Protein 5C12 (pdb70)

Structure (mmCIF, N/CA/C/O backbone):
data_5C12
#
_entry.id   5C12
#
_cell.length_a   132.645
_cell.length_b   57.519
_cell.length_c   46.598
_cell.angle_alpha   90.000
_cell.angle_beta   98.760
_cell.angle_gamma   90.000
#
_symmetry.space_group_name_H-M   'C 1 2 1'
#
loop_
_entity.id
_entity.type
_entity.pdbx_description
1 polymer 'Gene 2 protein'
2 non-polymer 'MAGNESIUM ION'
3 water water
#
loop_
_atom_site.group_PDB
_atom_site.id
_atom_site.type_symbol
_atom_site.label_atom_id
_atom_site.label_alt_id
_atom_site.label_comp_id
_atom_site.label_asym_id
_atom_site.label_entity_id
_atom_site.label_seq_id
_atom_site.pdbx_PDB_ins_code
_atom_site.Cartn_x
_atom_site.Cartn_y
_atom_site.Cartn_z
_atom_site.occupancy
_atom_site.B_iso_or_equiv
_atom_site.auth_seq_id
_atom_site.auth_comp_id
_atom_site.auth_asym_id
_atom_site.auth_atom_id
_atom_site.pdbx_PDB_model_num
ATOM 1 N N . MET A 1 21 ? 36.604 54.543 35.877 1.00 36.26 213 MET A N 1
ATOM 2 C CA . MET A 1 21 ? 36.219 54.164 34.521 1.00 34.01 213 MET A CA 1
ATOM 3 C C . MET A 1 21 ? 36.898 52.878 34.056 1.00 24.59 213 MET A C 1
ATOM 4 O O . MET A 1 21 ? 36.547 52.352 33.007 1.00 25.51 213 MET A O 1
ATOM 17 N N . ALA A 1 22 ? 37.868 52.375 34.816 1.00 25.35 214 ALA A N 1
ATOM 18 C CA . ALA A 1 22 ? 38.517 51.115 34.447 1.00 20.57 214 ALA A CA 1
ATOM 19 C C . ALA A 1 22 ? 37.514 49.968 34.483 1.00 23.30 214 ALA A C 1
ATOM 20 O O . ALA A 1 22 ? 36.637 49.924 35.338 1.00 25.02 214 ALA A O 1
ATOM 27 N N . ILE A 1 23 ? 37.647 49.020 33.558 1.00 17.17 215 ILE A N 1
ATOM 28 C CA . ILE A 1 23 ? 36.661 47.947 33.464 1.00 17.80 215 ILE A CA 1
ATOM 29 C C . ILE A 1 23 ? 37.081 46.632 34.136 1.00 16.81 215 ILE A C 1
ATOM 30 O O . ILE A 1 23 ? 36.252 45.754 34.340 1.00 19.01 215 ILE A O 1
ATOM 46 N N . ILE A 1 24 ? 38.356 46.504 34.497 1.00 17.27 216 ILE A N 1
ATOM 47 C CA . ILE A 1 24 ? 38.873 45.277 35.113 1.00 16.00 216 ILE A CA 1
ATOM 48 C C . ILE A 1 24 ? 39.635 45.608 36.389 1.00 14.79 216 ILE A C 1
ATOM 49 O O . ILE A 1 24 ? 40.504 46.470 36.387 1.00 19.35 216 ILE A O 1
ATOM 65 N N . LYS A 1 25 ? 39.235 44.960 37.484 1.00 16.90 217 LYS A N 1
ATOM 66 C CA . LYS A 1 25 ? 39.881 45.093 38.778 1.00 17.91 217 LYS A CA 1
ATOM 67 C C . LYS A 1 25 ? 41.064 44.151 38.927 1.00 14.90 217 LYS A C 1
ATOM 68 O O . LYS A 1 25 ? 40.993 42.985 38.567 1.00 16.12 217 LYS A O 1
ATOM 87 N N . ARG A 1 26 ? 42.137 44.666 39.518 1.00 17.67 218 ARG A N 1
ATOM 88 C CA . ARG A 1 26 ? 43.312 43.866 39.754 1.00 16.68 218 ARG A CA 1
ATOM 89 C C . ARG A 1 26 ? 42.983 42.643 40.604 1.00 18.21 218 ARG A C 1
ATOM 90 O O . ARG A 1 26 ? 43.511 41.568 40.374 1.00 17.63 218 ARG A O 1
ATOM 111 N N . GLU A 1 27 ? 42.136 42.806 41.612 1.00 16.82 219 GLU A N 1
ATOM 112 C CA . GLU A 1 27 ? 41.764 41.663 42.430 1.00 18.28 219 GLU A CA 1
ATOM 113 C C . GLU A 1 27 ? 41.182 40.511 41.618 1.00 15.77 219 GLU A C 1
ATOM 114 O O . GLU A 1 27 ? 41.390 39.351 41.968 1.00 16.85 219 GLU A O 1
ATOM 126 N N . TRP A 1 28 ? 40.417 40.811 40.561 1.00 15.66 220 TRP A N 1
ATOM 127 C CA . TRP A 1 28 ? 39.862 39.756 39.733 1.00 14.40 220 TRP A CA 1
ATOM 128 C C . TRP A 1 28 ? 40.991 38.989 39.044 1.00 12.98 220 TRP A C 1
ATOM 129 O O . TRP A 1 28 ? 40.945 37.771 38.888 1.00 14.00 220 TRP A O 1
ATOM 150 N N . LEU A 1 29 ? 42.004 39.723 38.600 1.00 13.63 221 LEU A N 1
ATOM 151 C CA . LEU A 1 29 ? 43.145 39.107 37.905 1.00 13.48 221 LEU A CA 1
ATOM 152 C C . LEU A 1 29 ? 43.946 38.206 38.847 1.00 15.16 221 LEU A C 1
ATOM 153 O O . LEU A 1 29 ? 44.373 37.113 38.471 1.00 15.16 221 LEU A O 1
ATOM 169 N N . GLU A 1 30 ? 44.138 38.661 40.074 1.00 15.94 222 GLU A N 1
ATOM 170 C CA . GLU A 1 30 ? 44.818 37.841 41.060 1.00 16.77 222 GLU A CA 1
ATOM 171 C C . GLU A 1 30 ? 44.006 36.566 41.349 1.00 16.90 222 GLU A C 1
ATOM 172 O O . GLU A 1 30 ? 44.565 35.472 41.412 1.00 15.06 222 GLU A O 1
ATOM 184 N N . ALA A 1 31 ? 42.695 36.710 41.527 1.00 14.12 223 ALA A N 1
ATOM 185 C CA . ALA A 1 31 ? 41.818 35.540 41.748 1.00 14.53 223 ALA A CA 1
ATOM 186 C C . ALA A 1 31 ? 41.873 34.571 40.563 1.00 16.15 223 ALA A C 1
ATOM 187 O O . ALA A 1 31 ? 41.906 33.346 40.730 1.00 15.45 223 ALA A O 1
ATOM 194 N N . ALA A 1 32 ? 41.891 35.125 39.356 1.00 14.24 224 ALA A N 1
ATOM 195 C CA . ALA A 1 32 ? 41.889 34.328 38.147 1.00 12.76 224 ALA A CA 1
ATOM 196 C C . ALA A 1 32 ? 43.200 33.618 37.885 1.00 14.66 224 ALA A C 1
ATOM 197 O O . ALA A 1 32 ? 43.252 32.701 37.065 1.00 13.67 224 ALA A O 1
ATOM 204 N N . THR A 1 33 ? 44.262 34.051 38.542 1.00 13.44 225 THR A N 1
ATOM 205 C CA . THR A 1 33 ? 45.553 33.382 38.414 1.00 13.81 225 THR A CA 1
ATOM 206 C C . THR A 1 33 ? 45.433 31.984 39.008 1.00 13.87 225 THR A C 1
ATOM 207 O O . THR A 1 33 ? 45.072 31.833 40.175 1.00 16.03 225 THR A O 1
ATOM 218 N N . ASP A 1 34 ? 45.658 30.978 38.162 1.00 14.95 226 ASP A N 1
ATOM 219 C CA . ASP A 1 34 ? 45.540 29.576 38.557 1.00 15.50 226 ASP A CA 1
ATOM 220 C C . ASP A 1 34 ? 44.155 29.235 39.120 1.00 15.33 226 ASP A C 1
ATOM 221 O O . ASP A 1 34 ? 44.010 28.313 39.929 1.00 17.44 226 ASP A O 1
ATOM 230 N N . ALA A 1 35 ? 43.119 29.942 38.670 1.00 16.01 227 ALA A N 1
ATOM 231 C CA . ALA A 1 35 ? 41.771 29.642 39.13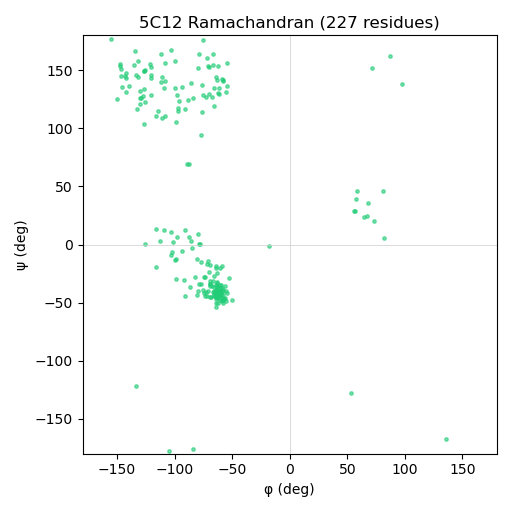2 1.00 14.21 227 ALA A CA 1
ATOM 232 C C . ALA A 1 35 ? 41.377 28.202 38.823 1.00 14.06 227 ALA A C 1
ATOM 233 O O . ALA A 1 35 ? 40.651 27.583 39.593 1.00 16.09 227 ALA A O 1
ATOM 240 N N . HIS A 1 36 ? 41.799 27.690 37.670 1.00 14.53 228 HIS A N 1
ATOM 241 C CA . HIS A 1 36 ? 41.461 26.314 37.320 1.00 16.72 228 HIS A CA 1
ATOM 242 C C . HIS A 1 36 ? 42.064 25.310 38.312 1.00 17.64 228 HIS A C 1
ATOM 243 O O . HIS A 1 36 ? 41.449 24.287 38.613 1.00 19.04 228 HIS A O 1
ATOM 258 N N . LYS A 1 37 ? 43.234 25.631 38.858 1.00 15.10 229 LYS A N 1
ATOM 259 C CA . LYS A 1 37 ? 43.833 24.794 39.885 1.00 17.25 229 LYS A CA 1
ATOM 260 C C . LYS A 1 37 ? 43.125 24.964 41.211 1.00 20.59 229 LYS A C 1
ATOM 261 O O . LYS A 1 37 ? 42.894 23.984 41.920 1.00 22.95 229 LYS A O 1
ATOM 280 N N . LYS A 1 38 ? 42.789 26.205 41.555 1.00 18.15 230 LYS A N 1
ATOM 281 C CA . LYS A 1 38 ? 42.121 26.504 42.821 1.00 18.92 230 LYS A CA 1
ATOM 282 C C . LYS A 1 38 ? 40.748 25.844 42.903 1.00 19.03 230 LYS A C 1
ATOM 283 O O . LYS A 1 38 ? 40.317 25.396 43.968 1.00 21.09 230 LYS A O 1
ATOM 302 N N . LEU A 1 39 ? 40.064 25.786 41.773 1.00 20.07 231 LEU A N 1
ATOM 303 C CA . LEU A 1 39 ? 38.690 25.319 41.736 1.00 22.55 231 LEU A CA 1
ATOM 304 C C . LEU A 1 39 ? 38.552 23.898 41.200 1.00 27.64 231 LEU A C 1
ATOM 305 O O . LEU A 1 39 ? 37.471 23.328 41.245 1.00 28.44 231 LEU A O 1
ATOM 321 N N . GLY A 1 40 ? 39.633 23.336 40.676 1.00 21.18 232 GLY A N 1
ATOM 322 C CA . GLY A 1 40 ? 39.631 21.942 40.281 1.00 23.66 232 GLY A CA 1
ATOM 323 C C . GLY A 1 40 ? 39.000 21.645 38.930 1.00 23.23 232 GLY A C 1
ATOM 324 O O . GLY A 1 40 ? 38.222 20.697 38.802 1.00 29.19 232 GLY A O 1
ATOM 328 N N . TRP A 1 41 ? 39.341 22.425 37.919 1.00 22.57 233 TRP A N 1
ATOM 329 C CA . TRP A 1 41 ? 38.940 22.062 36.560 1.00 23.52 233 TRP A CA 1
ATOM 330 C C . TRP A 1 41 ? 40.085 22.206 35.574 1.00 20.94 233 TRP A C 1
ATOM 331 O O . TRP A 1 41 ? 41.126 22.773 35.892 1.00 22.31 233 TRP A O 1
ATOM 352 N N . LYS A 1 42 ? 39.885 21.640 34.385 1.00 22.13 234 LYS A N 1
ATOM 353 C CA . LYS A 1 42 ? 40.921 21.520 33.361 1.00 21.90 234 LYS A CA 1
ATOM 354 C C . LYS A 1 42 ? 40.462 22.240 32.100 1.00 19.75 234 LYS A C 1
ATOM 355 O O . LYS A 1 42 ? 39.265 22.359 31.857 1.00 20.11 234 LYS A O 1
ATOM 374 N N . ALA A 1 43 ? 41.417 22.711 31.307 1.00 17.26 235 ALA A N 1
ATOM 375 C CA . ALA A 1 43 ? 41.117 23.351 30.029 1.00 16.52 235 ALA A CA 1
ATOM 376 C C . ALA A 1 43 ? 40.418 22.379 29.085 1.00 18.74 235 ALA A C 1
ATOM 377 O O . ALA A 1 43 ? 40.899 21.270 28.851 1.00 20.67 235 ALA A O 1
ATOM 384 N N . LYS A 1 44 ? 39.300 22.830 28.516 1.00 16.52 236 LYS A N 1
ATOM 385 C CA . LYS A 1 44 ? 38.558 22.077 27.503 1.00 16.52 236 LYS A CA 1
ATOM 386 C C . LYS A 1 44 ? 38.035 23.059 26.463 1.00 16.93 236 LYS A C 1
ATOM 387 O O . LYS A 1 44 ? 37.426 24.075 26.809 1.00 18.43 236 LYS A O 1
ATOM 406 N N . GLY A 1 45 ? 38.251 22.737 25.199 1.00 16.78 237 GLY A N 1
ATOM 407 C CA . GLY A 1 45 ? 37.715 23.537 24.115 1.00 15.27 237 GLY A CA 1
ATOM 408 C C . GLY A 1 45 ? 38.764 23.757 23.052 1.00 15.21 237 GLY A C 1
ATOM 409 O O . GLY A 1 45 ? 39.781 23.056 23.003 1.00 14.98 237 GLY A O 1
ATOM 413 N N . ALA A 1 46 ? 38.478 24.683 22.144 1.00 14.80 238 ALA A N 1
ATOM 414 C CA . ALA A 1 46 ? 39.426 25.003 21.097 1.00 14.73 238 ALA A CA 1
ATOM 415 C C . ALA A 1 46 ? 40.620 25.778 21.653 1.00 12.74 238 ALA A C 1
ATOM 416 O O . ALA A 1 46 ? 40.550 26.379 22.751 1.00 12.42 238 ALA A O 1
ATOM 423 N N . VAL A 1 47 ? 41.714 25.770 20.903 1.00 12.16 239 VAL A N 1
ATOM 424 C CA . VAL A 1 47 ? 42.814 26.663 21.182 1.00 12.33 239 VAL A CA 1
ATOM 425 C C . VAL A 1 47 ? 42.655 27.884 20.290 1.00 12.20 239 VAL A C 1
ATOM 426 O O . VAL A 1 47 ? 42.544 27.756 19.071 1.00 12.30 239 VAL A O 1
ATOM 439 N N . VAL A 1 48 ? 42.598 29.056 20.914 1.00 10.32 240 VAL A N 1
ATOM 440 C CA . VAL A 1 48 ? 42.419 30.333 20.253 1.00 10.76 240 VAL A CA 1
ATOM 441 C C . VAL A 1 48 ? 43.595 31.242 20.544 1.00 12.27 240 VAL A C 1
ATOM 442 O O . VAL A 1 48 ? 43.943 31.469 21.702 1.00 13.12 240 VAL A O 1
ATOM 455 N N . SER A 1 49 ? 44.179 31.796 19.495 1.00 9.29 241 SER A N 1
ATOM 456 C CA . SER A 1 49 ? 45.353 32.653 19.591 1.00 8.66 241 SER A CA 1
ATOM 457 C C . SER A 1 49 ? 45.060 33.948 18.877 1.00 10.51 241 SER A C 1
ATOM 458 O O . SER A 1 49 ? 44.297 33.967 17.901 1.00 10.50 241 SER A O 1
ATOM 466 N N . ALA A 1 50 ? 45.649 35.038 19.330 1.00 9.87 242 ALA A N 1
ATOM 467 C CA . ALA A 1 50 ? 45.453 36.317 18.679 1.00 10.01 242 ALA A CA 1
ATOM 468 C C . ALA A 1 50 ? 46.689 37.184 18.771 1.00 11.49 242 ALA A C 1
ATOM 469 O O . ALA A 1 50 ? 47.514 37.051 19.681 1.00 11.30 242 ALA A O 1
ATOM 476 N N . HIS A 1 51 ? 46.825 38.073 17.793 1.00 10.50 243 HIS A N 1
ATOM 477 C CA . HIS A 1 51 ? 47.993 38.908 17.614 1.00 9.01 243 HIS A CA 1
ATOM 478 C C . HIS A 1 51 ? 47.621 40.362 17.442 1.00 11.01 243 HIS A C 1
ATOM 479 O O . HIS A 1 51 ? 46.762 40.720 16.623 1.00 10.64 243 HIS A O 1
ATOM 494 N N . ASP A 1 52 ? 48.310 41.212 18.190 1.00 11.01 244 ASP A N 1
ATOM 495 C CA . ASP A 1 52 ? 48.207 42.648 18.058 1.00 12.86 244 ASP A CA 1
ATOM 496 C C . ASP A 1 52 ? 49.498 43.142 17.438 1.00 15.56 244 ASP A C 1
ATOM 497 O O . ASP A 1 52 ? 50.563 43.075 18.048 1.00 15.56 244 ASP A O 1
ATOM 506 N N . PRO A 1 53 ? 49.439 43.608 16.181 1.00 13.51 245 PRO A N 1
ATOM 507 C CA . PRO A 1 53 ? 50.654 43.956 15.445 1.00 15.06 245 PRO A CA 1
ATOM 508 C C . PRO A 1 53 ? 51.246 45.326 15.791 1.00 19.96 245 PRO A C 1
ATOM 509 O O . PRO A 1 53 ? 52.161 45.812 15.112 1.00 23.05 245 PRO A O 1
ATOM 520 N N . SER A 1 54 ? 50.701 45.926 16.840 1.00 20.73 246 SER A N 1
ATOM 521 C CA . SER A 1 54 ? 51.109 47.235 17.358 1.00 29.15 246 SER A CA 1
ATOM 522 C C . SER A 1 54 ? 50.323 48.284 16.609 1.00 39.76 246 SER A C 1
ATOM 523 O O . SER A 1 54 ? 49.714 47.975 15.594 1.00 27.65 246 SER A O 1
ATOM 531 N N . ASP A 1 55 ? 50.269 49.487 17.172 1.00 35.42 247 ASP A N 1
ATOM 532 C CA . ASP A 1 55 ? 49.866 50.676 16.438 1.00 31.75 247 ASP A CA 1
ATOM 533 C C . ASP A 1 55 ? 51.199 51.223 15.964 1.00 48.85 247 ASP A C 1
ATOM 534 O O . ASP A 1 55 ? 52.144 51.279 16.744 1.00 75.12 247 ASP A O 1
ATOM 543 N N . THR A 1 56 ? 51.291 51.634 14.712 1.00 54.60 248 THR A N 1
ATOM 544 C CA . THR A 1 56 ? 52.595 51.849 14.098 1.00 29.69 248 THR A CA 1
ATOM 545 C C . THR A 1 56 ? 53.210 50.465 13.874 1.00 29.37 248 THR A C 1
ATOM 546 O O . THR A 1 56 ? 52.896 49.514 14.592 1.00 80.52 248 THR A O 1
ATOM 557 N N . GLY A 1 57 ? 54.070 50.350 12.873 1.00 70.00 249 GLY A N 1
ATOM 558 C CA . GLY A 1 57 ? 54.550 49.051 12.445 1.00 49.99 249 GLY A CA 1
ATOM 559 C C . GLY A 1 57 ? 55.643 48.394 13.271 1.00 30.23 249 GLY A C 1
ATOM 560 O O . GLY A 1 57 ? 55.680 47.160 13.357 1.00 24.47 249 GLY A O 1
ATOM 564 N N . PRO A 1 58 ? 56.561 49.196 13.839 1.00 35.55 250 PRO A N 1
ATOM 565 C CA . PRO A 1 58 ? 57.785 48.615 14.395 1.00 41.19 250 PRO A CA 1
ATOM 566 C C . PRO A 1 58 ? 57.816 48.470 15.914 1.00 34.77 250 PRO A C 1
ATOM 567 O O . PRO A 1 58 ? 58.776 47.892 16.431 1.00 39.85 250 PRO A O 1
ATOM 578 N N . ASP A 1 59 ? 56.811 48.989 16.613 1.00 28.94 251 ASP A N 1
ATOM 579 C CA . ASP A 1 59 ? 56.831 48.986 18.078 1.00 38.00 251 ASP A CA 1
ATOM 580 C C . ASP A 1 59 ? 56.325 47.656 18.653 1.00 37.67 251 ASP A C 1
ATOM 581 O O . ASP A 1 59 ? 56.052 46.718 17.902 1.00 29.82 251 ASP A O 1
ATOM 590 N N . ALA A 1 60 ? 56.234 47.583 19.977 1.00 26.71 252 ALA A N 1
ATOM 591 C CA . ALA A 1 60 ? 56.003 46.319 20.686 1.00 25.70 252 ALA A CA 1
ATOM 592 C C . ALA A 1 60 ? 54.683 45.661 20.310 1.00 24.71 252 ALA A C 1
ATOM 593 O O . ALA A 1 60 ? 53.639 46.309 20.274 1.00 28.35 252 ALA A O 1
ATOM 600 N N . LYS A 1 61 ? 54.738 44.358 20.064 1.00 14.62 253 LYS A N 1
ATOM 601 C CA . LYS A 1 61 ? 53.581 43.619 19.609 1.00 12.78 253 LYS A CA 1
ATOM 602 C C . LYS A 1 61 ? 53.081 42.632 20.657 1.00 13.41 253 LYS A C 1
ATOM 603 O O . LYS A 1 61 ? 53.797 42.293 21.596 1.00 14.52 253 LYS A O 1
ATOM 622 N N . GLY A 1 62 ? 51.864 42.145 20.480 1.00 12.61 254 GLY A N 1
ATOM 623 C CA . GLY A 1 62 ? 51.282 41.245 21.454 1.00 13.73 254 GLY A CA 1
ATOM 624 C C . GLY A 1 62 ? 50.781 39.951 20.860 1.00 14.19 254 GLY A C 1
ATOM 625 O O . GLY A 1 62 ? 50.368 39.906 19.681 1.00 11.98 254 GLY A O 1
ATOM 629 N N . TYR A 1 63 ? 50.833 38.899 21.659 1.00 10.80 255 TYR A N 1
ATOM 630 C CA . TYR A 1 63 ? 50.245 37.611 21.344 1.00 10.81 255 TYR A CA 1
ATOM 631 C C . TYR A 1 63 ? 49.645 37.006 22.592 1.00 11.47 255 TYR A C 1
ATOM 632 O O . TYR A 1 63 ? 50.198 37.128 23.673 1.00 11.58 255 TYR A O 1
ATOM 650 N N . ALA A 1 64 ? 48.522 36.339 22.427 1.00 10.59 256 ALA A N 1
ATOM 651 C CA . ALA A 1 64 ? 47.887 35.632 23.531 1.00 10.71 256 ALA A CA 1
ATOM 652 C C . ALA A 1 64 ? 47.297 34.349 23.013 1.00 12.51 256 ALA A C 1
ATOM 653 O O . ALA A 1 64 ? 46.873 34.292 21.862 1.00 12.34 256 ALA A O 1
ATOM 660 N N . SER A 1 65 ? 47.275 33.308 23.837 1.00 10.64 257 SER A N 1
ATOM 661 C CA . SER A 1 65 ? 46.619 32.078 23.450 1.00 12.08 257 SER A CA 1
ATOM 662 C C . SER A 1 65 ? 45.942 31.446 24.644 1.00 10.25 257 SER A C 1
ATOM 663 O O . SER A 1 65 ? 46.459 31.511 25.764 1.00 12.34 257 SER A O 1
ATOM 671 N N . ARG A 1 66 ? 44.796 30.823 24.395 1.00 10.08 258 ARG A N 1
ATOM 672 C CA . ARG A 1 66 ? 44.109 30.063 25.427 1.00 10.33 258 ARG A CA 1
ATOM 673 C C . ARG A 1 66 ? 43.641 28.735 24.885 1.00 12.78 258 ARG A C 1
ATOM 674 O O . ARG A 1 66 ? 43.378 28.589 23.678 1.00 11.77 258 ARG A O 1
ATOM 695 N N . HIS A 1 67 ? 43.497 27.776 25.778 1.00 11.86 259 HIS A N 1
ATOM 696 C CA . HIS A 1 67 ? 42.872 26.505 25.498 1.00 12.01 259 HIS A CA 1
ATOM 697 C C . HIS A 1 67 ? 41.582 26.554 26.288 1.00 12.13 259 HIS A C 1
ATOM 698 O O . HIS A 1 67 ? 41.604 26.516 27.516 1.00 11.14 259 HIS A O 1
ATOM 713 N N . GLY A 1 68 ? 40.442 26.671 25.609 1.00 12.69 260 GLY A N 1
ATOM 714 C CA . GLY A 1 68 ? 39.207 26.910 26.322 1.00 15.17 260 GLY A CA 1
ATOM 715 C C . GLY A 1 68 ? 39.341 28.107 27.238 1.00 10.55 260 GLY A C 1
ATOM 716 O O . GLY A 1 68 ? 39.771 29.183 26.850 1.00 11.92 260 GLY A O 1
ATOM 720 N N . SER A 1 69 ? 38.986 27.908 28.508 1.00 9.28 261 SER A N 1
ATOM 721 C CA . SER A 1 69 ? 38.983 28.990 29.463 1.00 11.43 261 SER A CA 1
ATOM 722 C C . SER A 1 69 ? 40.312 29.156 30.210 1.00 12.25 261 SER A C 1
ATOM 723 O O . SER A 1 69 ? 40.356 29.869 31.207 1.00 13.75 261 SER A O 1
ATOM 731 N N . VAL A 1 70 ? 41.372 28.496 29.758 1.00 10.59 262 VAL A N 1
ATOM 732 C CA . VAL A 1 70 ? 42.677 28.619 30.432 1.00 10.09 262 VAL A CA 1
ATOM 733 C C . VAL A 1 70 ? 43.673 29.297 29.504 1.00 12.09 262 VAL A C 1
ATOM 734 O O . VAL A 1 70 ? 44.003 28.757 28.451 1.00 11.93 262 VAL A O 1
ATOM 747 N N . VAL A 1 71 ? 44.121 30.492 29.875 1.00 11.98 263 VAL A N 1
ATOM 748 C CA . VAL A 1 71 ? 45.154 31.229 29.133 1.00 9.07 263 VAL A CA 1
ATOM 749 C C . VAL A 1 71 ? 46.533 30.574 29.354 1.00 11.04 263 VAL A C 1
ATOM 750 O O . VAL A 1 71 ? 46.942 30.349 30.492 1.00 12.61 263 VAL A O 1
ATOM 763 N N . LYS A 1 72 ? 47.232 30.246 28.272 1.00 10.88 264 LYS A N 1
ATOM 764 C CA . LYS A 1 72 ? 48.477 29.496 28.367 1.00 13.36 264 LYS A CA 1
ATOM 765 C C . LYS A 1 72 ? 49.728 30.237 27.880 1.00 10.93 264 LYS A C 1
ATOM 766 O O . LYS A 1 72 ? 50.838 29.849 28.242 1.00 13.61 264 LYS A O 1
ATOM 785 N N . ARG A 1 73 ? 49.570 31.283 27.073 1.00 10.82 265 ARG A N 1
ATOM 786 C CA . ARG A 1 73 ? 50.702 32.070 26.611 1.00 10.78 265 ARG A CA 1
ATOM 787 C C . ARG A 1 73 ? 50.338 33.526 26.475 1.00 11.36 265 ARG A C 1
ATOM 788 O O . ARG A 1 73 ? 49.267 33.869 25.958 1.00 10.97 265 ARG A O 1
ATOM 809 N N . ILE A 1 74 ? 51.227 34.375 26.966 1.00 12.02 266 ILE A N 1
ATOM 810 C CA . ILE A 1 74 ? 51.196 35.822 26.743 1.00 12.53 266 ILE A CA 1
ATOM 811 C C . ILE A 1 74 ? 52.590 36.268 26.350 1.00 14.36 266 ILE A C 1
ATOM 812 O O . ILE A 1 74 ? 53.563 36.098 27.106 1.00 14.67 266 ILE A O 1
ATOM 828 N N . ALA A 1 75 ? 52.745 36.791 25.139 1.00 12.26 267 ALA A N 1
ATOM 829 C CA . ALA A 1 75 ? 54.068 37.046 24.609 1.00 12.59 267 ALA A CA 1
ATOM 830 C C . ALA A 1 75 ? 54.136 38.417 23.997 1.00 11.58 267 ALA A C 1
ATOM 831 O O . ALA A 1 75 ? 53.172 38.894 23.419 1.00 12.32 267 ALA A O 1
ATOM 838 N N . GLU A 1 76 ? 55.298 39.028 24.126 1.00 12.73 268 GLU A N 1
ATOM 839 C CA . GLU A 1 76 ? 55.601 40.325 23.529 1.00 12.98 268 GLU A CA 1
ATOM 840 C C . GLU A 1 76 ? 56.581 40.130 22.367 1.00 14.71 268 GLU A C 1
ATOM 841 O O . GLU A 1 76 ? 57.515 39.311 22.424 1.00 16.07 268 GLU A O 1
ATOM 853 N N . GLY A 1 77 ? 56.358 40.889 21.303 1.00 13.76 269 GLY A N 1
ATOM 854 C CA . GLY A 1 77 ? 57.172 40.793 20.112 1.00 17.44 269 GLY A CA 1
ATOM 855 C C . GLY A 1 77 ? 57.909 42.092 19.893 1.00 15.54 269 GLY A C 1
ATOM 856 O O . GLY A 1 77 ? 57.297 43.122 19.600 1.00 17.44 269 GLY A O 1
ATOM 860 N N . LEU A 1 78 ? 59.226 42.049 20.079 1.00 16.69 270 LEU A N 1
ATOM 861 C CA . LEU A 1 78 ? 60.039 43.242 20.152 1.00 17.90 270 LEU A CA 1
ATOM 862 C C . LEU A 1 78 ? 60.958 43.410 18.946 1.00 19.03 270 LEU A C 1
ATOM 863 O O . LEU A 1 78 ? 61.506 42.435 18.437 1.00 20.07 270 LEU A O 1
ATOM 879 N N . LEU A 1 79 ? 61.159 44.657 18.533 1.00 19.86 271 LEU A N 1
ATOM 880 C CA . LEU A 1 79 ? 62.112 45.018 17.481 1.00 21.22 271 LEU A CA 1
ATOM 881 C C . LEU A 1 79 ? 61.847 44.315 16.164 1.00 20.90 271 LEU A C 1
ATOM 882 O O . LEU A 1 79 ? 62.788 43.944 15.439 1.00 24.99 271 LEU A O 1
ATOM 898 N N . MET A 1 80 ? 60.566 44.187 15.843 1.00 19.61 272 MET A N 1
ATOM 899 C CA . MET A 1 80 ? 60.149 43.580 14.587 1.00 20.95 272 MET A CA 1
ATOM 900 C C . MET A 1 80 ? 59.330 44.538 13.739 1.00 22.04 272 MET A C 1
ATOM 901 O O . MET A 1 80 ? 58.551 45.326 14.259 1.00 20.16 272 MET A O 1
ATOM 915 N N . ASP A 1 81 ? 59.521 44.471 12.427 1.00 21.94 273 ASP A N 1
ATOM 916 C CA . ASP A 1 81 ? 58.592 45.128 11.530 1.00 22.12 273 ASP A CA 1
ATOM 917 C C . ASP A 1 81 ? 57.293 44.329 11.440 1.00 20.28 273 ASP A C 1
ATOM 918 O O . ASP A 1 81 ? 57.128 43.271 12.066 1.00 18.44 273 ASP A O 1
ATOM 927 N N . ILE A 1 82 ? 56.323 44.863 10.710 1.00 18.98 274 ILE A N 1
ATOM 928 C CA . ILE A 1 82 ? 55.004 44.278 10.718 1.00 19.34 274 ILE A CA 1
ATOM 929 C C . ILE A 1 82 ? 55.001 42.847 10.197 1.00 16.57 274 ILE A C 1
ATOM 930 O O . ILE A 1 82 ? 54.267 42.004 10.697 1.00 16.42 274 ILE A O 1
ATOM 946 N N . ASN A 1 83 ? 55.817 42.572 9.183 1.00 19.38 275 ASN A N 1
ATOM 947 C CA . ASN A 1 83 ? 55.849 41.229 8.617 1.00 19.13 275 ASN A CA 1
ATOM 948 C C . ASN A 1 83 ? 56.589 40.231 9.503 1.00 17.46 275 ASN A C 1
ATOM 949 O O . ASN A 1 83 ? 56.141 39.099 9.668 1.00 18.97 275 ASN A O 1
ATOM 960 N N . GLU A 1 84 ? 57.692 40.661 10.111 1.00 19.23 276 GLU A N 1
ATOM 961 C CA . GLU A 1 84 ? 58.382 39.830 11.087 1.00 20.71 276 GLU A CA 1
ATOM 962 C C . GLU A 1 84 ? 57.457 39.526 12.262 1.00 16.65 276 GLU A C 1
ATOM 963 O O . GLU A 1 84 ? 57.395 38.405 12.774 1.00 17.22 276 GLU A O 1
ATOM 975 N N . GLY A 1 85 ? 56.691 40.525 12.669 1.00 16.41 277 GLY A N 1
ATOM 976 C CA . GLY A 1 85 ? 55.734 40.333 13.734 1.00 14.84 277 GLY A CA 1
ATOM 977 C C . GLY A 1 85 ? 54.679 39.272 13.412 1.00 14.23 277 GLY A C 1
ATOM 978 O O . GLY A 1 85 ? 54.334 38.420 14.239 1.00 14.90 277 GLY A O 1
ATOM 982 N N . ALA A 1 86 ? 54.149 39.298 12.194 1.00 14.19 278 ALA A N 1
ATOM 983 C CA . ALA A 1 86 ? 53.149 38.306 11.836 1.00 15.26 278 ALA A CA 1
ATOM 984 C C . ALA A 1 86 ? 53.776 36.912 11.714 1.00 14.23 278 ALA A C 1
ATOM 985 O O . ALA A 1 86 ? 53.140 35.917 12.022 1.00 15.93 278 ALA A O 1
ATOM 992 N N . ASP A 1 87 ? 55.012 36.836 11.252 1.00 15.06 279 ASP A N 1
ATOM 993 C CA . ASP A 1 87 ? 55.722 35.552 11.206 1.00 17.99 279 ASP A CA 1
ATOM 994 C C . ASP A 1 87 ? 55.877 35.009 12.625 1.00 18.05 279 ASP A C 1
ATOM 995 O O . ASP A 1 87 ? 55.633 33.836 12.908 1.00 16.86 279 ASP A O 1
ATOM 1004 N N . TRP A 1 88 ? 56.282 35.888 13.527 1.00 16.58 280 TRP A N 1
ATOM 1005 C CA . TRP A 1 88 ? 56.433 35.523 14.930 1.00 16.20 280 TRP A CA 1
ATOM 1006 C C . TRP A 1 88 ? 55.134 34.991 15.528 1.00 13.45 280 TRP A C 1
ATOM 1007 O O . TRP A 1 88 ? 55.102 33.928 16.166 1.00 14.12 280 TRP A O 1
ATOM 1028 N N . ALA A 1 89 ? 54.040 35.726 15.334 1.00 12.72 281 ALA A N 1
ATOM 1029 C CA . ALA A 1 89 ? 52.779 35.385 15.963 1.00 14.15 281 ALA A CA 1
ATOM 1030 C C . ALA A 1 89 ? 52.158 34.133 15.369 1.00 11.73 281 ALA A C 1
ATOM 1031 O O . ALA A 1 89 ? 51.607 33.307 16.082 1.00 12.90 281 ALA A O 1
ATOM 1038 N N . THR A 1 90 ? 52.247 33.990 14.049 1.00 13.84 282 THR A N 1
ATOM 1039 C CA . THR A 1 90 ? 51.696 32.796 13.423 1.00 14.69 282 THR A CA 1
ATOM 1040 C C . THR A 1 90 ? 52.512 31.564 13.792 1.00 14.38 282 THR A C 1
ATOM 1041 O O . THR A 1 90 ? 51.964 30.481 13.967 1.00 15.28 282 THR A O 1
ATOM 1052 N N . SER A 1 91 ? 53.824 31.722 13.918 1.00 15.03 283 SER A N 1
ATOM 1053 C CA . SER A 1 91 ? 54.654 30.617 14.387 1.00 16.55 283 SER A CA 1
ATOM 1054 C C . SER A 1 91 ? 54.286 30.224 15.815 1.00 15.03 283 SER A C 1
ATOM 1055 O O . SER A 1 91 ? 54.222 29.043 16.131 1.00 15.92 283 SER A O 1
ATOM 1063 N N . LEU A 1 92 ? 54.020 31.196 16.680 1.00 13.31 284 LEU A N 1
ATOM 1064 C CA . LEU A 1 92 ? 53.515 30.873 18.027 1.00 12.48 284 LEU A CA 1
ATOM 1065 C C . LEU A 1 92 ? 52.182 30.128 17.973 1.00 15.00 284 LEU A C 1
ATOM 1066 O O . LEU A 1 92 ? 51.970 29.167 18.710 1.00 14.38 284 LEU A O 1
ATOM 1082 N N . ALA A 1 93 ? 51.284 30.558 17.094 1.00 13.40 285 ALA A N 1
ATOM 1083 C CA . ALA A 1 93 ? 49.996 29.902 16.965 1.00 13.69 285 ALA A CA 1
ATOM 1084 C C . ALA A 1 93 ? 50.182 28.436 16.561 1.00 13.88 285 ALA A C 1
ATOM 1085 O O . ALA A 1 93 ? 49.505 27.533 17.070 1.00 15.26 285 ALA A O 1
ATOM 1092 N N . ILE A 1 94 ? 51.087 28.192 15.625 1.00 15.30 286 ILE A N 1
ATOM 1093 C CA . ILE A 1 94 ? 51.407 26.833 15.263 1.00 15.49 286 ILE A CA 1
ATOM 1094 C C . ILE A 1 94 ? 51.968 26.050 16.457 1.00 17.96 286 ILE A C 1
ATOM 1095 O O . ILE A 1 94 ? 51.533 24.925 16.726 1.00 18.15 286 ILE A O 1
ATOM 1111 N N . GLU A 1 95 ? 52.920 26.640 17.173 1.00 17.34 287 GLU A N 1
ATOM 1112 C CA . GLU A 1 95 ? 53.535 25.992 18.332 1.00 16.92 287 GLU A CA 1
ATOM 1113 C C . GLU A 1 95 ? 52.488 25.659 19.402 1.00 18.28 287 GLU A C 1
ATOM 1114 O O . GLU A 1 95 ? 52.575 24.615 20.069 1.00 19.87 287 GLU A O 1
ATOM 1126 N N . ASP A 1 96 ? 51.485 26.524 19.527 1.00 14.48 288 ASP A N 1
ATOM 1127 C CA . ASP A 1 96 ? 50.450 26.380 20.534 1.00 13.64 288 ASP A CA 1
ATOM 1128 C C . ASP A 1 96 ? 49.308 25.462 20.107 1.00 13.44 288 ASP A C 1
ATOM 1129 O O . ASP A 1 96 ? 48.389 25.221 20.891 1.00 17.81 288 ASP A O 1
ATOM 1138 N N . GLY A 1 97 ? 49.351 24.961 18.883 1.00 15.55 289 GLY A N 1
ATOM 1139 C CA . GLY A 1 97 ? 48.312 24.071 18.385 1.00 16.50 289 GLY A CA 1
ATOM 1140 C C . GLY A 1 97 ? 46.983 24.786 18.214 1.00 15.21 289 GLY A C 1
ATOM 1141 O O . GLY A 1 97 ? 45.920 24.215 18.457 1.00 17.89 289 GLY A O 1
ATOM 1145 N N . ALA A 1 98 ? 47.038 26.051 17.808 1.00 14.19 290 ALA A N 1
ATOM 1146 C CA . ALA A 1 98 ? 45.833 26.832 17.618 1.00 12.27 290 ALA A CA 1
ATOM 1147 C C . ALA A 1 98 ? 44.888 26.209 16.612 1.00 15.22 290 ALA A C 1
ATOM 1148 O O . ALA A 1 98 ? 45.311 25.699 15.577 1.00 16.44 290 ALA A O 1
ATOM 1155 N N . ASP A 1 99 ? 43.600 26.292 16.924 1.00 13.07 291 ASP A N 1
ATOM 1156 C CA . ASP A 1 99 ? 42.537 25.987 15.977 1.00 11.78 291 ASP A CA 1
ATOM 1157 C C . ASP A 1 99 ? 42.108 27.250 15.254 1.00 15.62 291 ASP A C 1
ATOM 1158 O O . ASP A 1 99 ? 41.690 27.200 14.106 1.00 17.11 291 ASP A O 1
ATOM 1167 N N . HIS A 1 100 ? 42.220 28.388 15.924 1.00 13.50 292 HIS A N 1
ATOM 1168 C CA . HIS A 1 100 ? 41.775 29.674 15.412 1.00 12.55 292 HIS A CA 1
ATOM 1169 C C . HIS A 1 100 ? 42.788 30.734 15.766 1.00 12.83 292 HIS A C 1
ATOM 1170 O O . HIS A 1 100 ? 43.242 30.809 16.900 1.00 13.54 292 HIS A O 1
ATOM 1185 N N . TYR A 1 101 ? 43.101 31.589 14.812 1.00 11.80 293 TYR A N 1
ATOM 1186 C CA . TYR A 1 101 ? 44.008 32.708 14.994 1.00 10.41 293 TYR A CA 1
ATOM 1187 C C . TYR A 1 101 ? 43.301 33.967 14.545 1.00 10.21 293 TYR A C 1
ATOM 1188 O O . TYR A 1 101 ? 42.689 33.978 13.469 1.00 13.50 293 TYR A O 1
ATOM 1206 N N . LEU A 1 102 ? 43.395 35.010 15.358 1.00 10.09 294 LEU A N 1
ATOM 1207 C CA . LEU A 1 102 ? 42.889 36.331 15.010 1.00 8.62 294 LEU A CA 1
ATOM 1208 C C . LEU A 1 102 ? 44.007 37.348 15.054 1.00 10.02 294 LEU A C 1
ATOM 1209 O O . LEU A 1 102 ? 45.007 37.162 15.760 1.00 11.07 294 LEU A O 1
ATOM 1225 N N . TRP A 1 103 ? 43.860 38.435 14.301 1.00 10.62 295 TRP A N 1
ATOM 1226 C CA . TRP A 1 103 ? 44.782 39.540 14.446 1.00 10.88 295 TRP A CA 1
ATOM 1227 C C . TRP A 1 103 ? 44.065 40.843 14.187 1.00 11.56 295 TRP A C 1
ATOM 1228 O O . TRP A 1 103 ? 43.050 40.866 13.484 1.00 12.50 295 TRP A O 1
ATOM 1249 N N . ASP A 1 104 ? 44.593 41.925 14.743 1.00 9.91 296 ASP A N 1
ATOM 1250 C CA . ASP A 1 104 ? 44.003 43.240 14.589 1.00 11.66 296 ASP A CA 1
ATOM 1251 C C . ASP A 1 104 ? 44.314 43.784 13.207 1.00 12.45 296 ASP A C 1
ATOM 1252 O O . ASP A 1 104 ? 45.462 44.037 12.860 1.00 13.94 296 ASP A O 1
ATOM 1261 N N . GLY A 1 105 ? 43.261 43.937 12.409 1.00 13.31 297 GLY A N 1
ATOM 1262 C CA . GLY A 1 105 ? 43.404 44.473 11.073 1.00 14.36 297 GLY A CA 1
ATOM 1263 C C . GLY A 1 105 ? 42.836 45.861 10.901 1.00 16.74 297 GLY A C 1
ATOM 1264 O O . GLY A 1 105 ? 42.708 46.341 9.760 1.00 20.74 297 GLY A O 1
ATOM 1268 N N . ASP A 1 106 ? 42.522 46.529 12.007 1.00 18.53 298 ASP A N 1
ATOM 1269 C CA . ASP A 1 106 ? 41.857 47.834 11.949 1.00 17.32 298 ASP A CA 1
ATOM 1270 C C . ASP A 1 106 ? 42.851 48.925 11.590 1.00 29.06 298 ASP A C 1
ATOM 1271 O O . ASP A 1 106 ? 42.458 50.033 11.213 1.00 30.53 298 ASP A O 1
ATOM 1280 N N . GLY A 1 107 ? 44.140 48.618 11.692 1.00 22.89 299 GLY A N 1
ATOM 1281 C CA . GLY A 1 107 ? 45.166 49.607 11.429 1.00 26.03 299 GLY A CA 1
ATOM 1282 C C . GLY A 1 107 ? 46.274 49.098 10.539 1.00 25.01 299 GLY A C 1
ATOM 1283 O O . GLY A 1 107 ? 46.036 48.647 9.414 1.00 27.64 299 GLY A O 1
ATOM 1287 N N . VAL A 1 108 ? 47.498 49.141 11.058 1.00 24.30 300 VAL A N 1
ATOM 1288 C CA . VAL A 1 108 ? 48.671 48.786 10.259 1.00 21.99 300 VAL A CA 1
ATOM 1289 C C . VAL A 1 108 ? 48.652 47.312 9.839 1.00 22.03 300 VAL A C 1
ATOM 1290 O O . VAL A 1 108 ? 49.347 46.924 8.907 1.00 23.80 300 VAL A O 1
ATOM 1303 N N . GLY A 1 109 ? 47.852 46.494 10.516 1.00 21.10 301 GLY A N 1
ATOM 1304 C CA . GLY A 1 109 ? 47.737 45.088 10.175 1.00 16.52 301 GLY A CA 1
ATOM 1305 C C . GLY A 1 109 ? 46.696 44.728 9.124 1.00 16.54 301 GLY A C 1
ATOM 1306 O O . GLY A 1 109 ? 46.482 43.546 8.855 1.00 17.05 301 GLY A O 1
ATOM 1310 N N . ALA A 1 110 ? 46.074 45.727 8.505 1.00 18.25 302 ALA A N 1
ATOM 1311 C CA . ALA A 1 110 ? 45.006 45.480 7.540 1.00 19.60 302 ALA A CA 1
ATOM 1312 C C . ALA A 1 110 ? 45.435 44.655 6.325 1.00 20.17 302 ALA A C 1
ATOM 1313 O O . ALA A 1 110 ? 44.592 44.070 5.639 1.00 22.25 302 ALA A O 1
ATOM 1320 N N . GLY A 1 111 ? 46.730 44.604 6.034 1.00 18.03 303 GLY A N 1
ATOM 1321 C CA . GLY A 1 111 ? 47.198 43.913 4.845 1.00 21.28 303 GLY A CA 1
ATOM 1322 C C . GLY A 1 111 ? 47.824 42.549 5.074 1.00 18.88 303 GLY A C 1
ATOM 1323 O O . GLY A 1 111 ? 48.411 41.982 4.140 1.00 20.61 303 GLY A O 1
ATOM 1327 N N . LEU A 1 112 ? 47.695 42.017 6.289 1.00 18.50 304 LEU A N 1
ATOM 1328 C CA . LEU A 1 112 ? 48.408 40.799 6.675 1.00 15.08 304 LEU A CA 1
ATOM 1329 C C . LEU A 1 112 ? 47.727 39.476 6.318 1.00 15.92 304 LEU A C 1
ATOM 1330 O O . LEU A 1 112 ? 48.257 38.413 6.629 1.00 15.47 304 LEU A O 1
ATOM 1346 N N . ARG A 1 113 ? 46.587 39.483 5.637 1.00 17.19 305 ARG A N 1
ATOM 1347 C CA A ARG A 1 113 ? 45.863 38.238 5.403 0.46 24.93 305 ARG A CA 1
ATOM 1348 C CA B ARG A 1 113 ? 45.894 38.213 5.446 0.54 14.41 305 ARG A CA 1
ATOM 1349 C C . ARG A 1 113 ? 46.681 37.256 4.551 1.00 15.34 305 ARG A C 1
ATOM 1350 O O . ARG A 1 113 ? 46.756 36.082 4.856 1.00 16.28 305 ARG A O 1
ATOM 1391 N N . ARG A 1 114 ? 47.267 37.734 3.457 1.00 16.40 306 ARG A N 1
ATOM 1392 C CA . ARG A 1 114 ? 48.008 36.826 2.589 1.00 17.42 306 ARG A CA 1
ATOM 1393 C C . ARG A 1 114 ? 49.149 36.135 3.345 1.00 17.24 306 ARG A C 1
ATOM 1394 O O . ARG A 1 114 ? 49.307 34.917 3.281 1.00 19.48 306 ARG A O 1
ATOM 1415 N N . GLN A 1 115 ? 49.933 36.906 4.091 1.00 17.02 307 GLN A N 1
ATOM 1416 C CA . GLN A 1 115 ? 51.053 36.336 4.814 1.00 17.79 307 GLN A CA 1
ATOM 1417 C C . GLN A 1 115 ? 50.556 35.366 5.866 1.00 15.92 307 GLN A C 1
ATOM 1418 O O . GLN A 1 115 ? 51.147 34.314 6.104 1.00 17.11 307 GLN A O 1
ATOM 1432 N N . THR A 1 116 ? 49.467 35.732 6.516 1.00 15.52 308 THR A N 1
ATOM 1433 C CA . THR A 1 116 ? 48.911 34.895 7.558 1.00 14.09 308 THR A CA 1
ATOM 1434 C C . THR A 1 116 ? 48.428 33.567 7.008 1.00 17.18 308 THR A C 1
ATOM 1435 O O . THR A 1 116 ? 48.749 32.508 7.559 1.00 17.27 308 THR A O 1
ATOM 1446 N N . THR A 1 117 ? 47.682 33.605 5.906 1.00 16.78 309 THR A N 1
ATOM 1447 C CA . THR A 1 117 ? 47.192 32.362 5.325 1.00 18.63 309 THR A CA 1
ATOM 1448 C C . THR A 1 117 ? 48.334 31.506 4.761 1.00 17.10 309 THR A C 1
ATOM 1449 O O . THR A 1 117 ? 48.308 30.286 4.884 1.00 20.82 309 THR A O 1
ATOM 1460 N N . GLU A 1 118 ? 49.364 32.139 4.199 1.00 17.41 310 GLU A N 1
ATOM 1461 C CA . GLU A 1 118 ? 50.570 31.417 3.783 1.00 18.49 310 GLU A CA 1
ATOM 1462 C C . GLU A 1 118 ? 51.211 30.686 4.955 1.00 21.27 310 GLU A C 1
ATOM 1463 O O . GLU A 1 118 ? 51.686 29.552 4.827 1.00 21.05 310 GLU A O 1
ATOM 1475 N N . ALA A 1 119 ? 51.213 31.332 6.112 1.00 20.96 311 ALA A N 1
ATOM 1476 C CA . ALA A 1 119 ? 51.897 30.757 7.253 1.00 20.13 311 ALA A CA 1
ATOM 1477 C C . ALA A 1 119 ? 51.204 29.488 7.722 1.00 20.64 311 ALA A C 1
ATOM 1478 O O . ALA A 1 119 ? 51.851 28.558 8.221 1.00 21.47 311 ALA A O 1
ATOM 1485 N N . PHE A 1 120 ? 49.892 29.452 7.542 1.00 18.18 312 PHE A N 1
ATOM 1486 C CA . PHE A 1 120 ? 49.066 28.342 8.013 1.00 17.08 312 PHE A CA 1
ATOM 1487 C C . PHE A 1 120 ? 48.765 27.343 6.886 1.00 19.21 312 PHE A C 1
ATOM 1488 O O . PHE A 1 120 ? 47.973 26.436 7.084 1.00 23.05 312 PHE A O 1
ATOM 1505 N N . SER A 1 121 ? 49.376 27.512 5.711 1.00 20.17 313 SER A N 1
ATOM 1506 C CA . SER A 1 121 ? 49.107 26.611 4.588 1.00 23.96 313 SER A CA 1
ATOM 1507 C C . SER A 1 121 ? 49.361 25.160 5.015 1.00 23.34 313 SER A C 1
ATOM 1508 O O . SER A 1 121 ? 50.367 24.854 5.652 1.00 25.46 313 SER A O 1
ATOM 1516 N N . GLY A 1 122 ? 48.404 24.287 4.723 1.00 29.82 314 GLY A N 1
ATOM 1517 C CA . GLY A 1 122 ? 48.533 22.879 5.062 1.00 32.16 314 GLY A CA 1
ATOM 1518 C C . GLY A 1 122 ? 48.184 22.532 6.495 1.00 33.15 314 GLY A C 1
ATOM 1519 O O . GLY A 1 122 ? 48.357 21.394 6.923 1.00 31.87 314 GLY A O 1
ATOM 1523 N N . LYS A 1 123 ? 47.698 23.507 7.251 1.00 25.72 315 LYS A N 1
ATOM 1524 C CA . LYS A 1 123 ? 47.365 23.278 8.645 1.00 22.65 315 LYS A CA 1
ATOM 1525 C C . LYS A 1 123 ? 45.932 23.690 8.919 1.00 25.36 315 LYS A C 1
ATOM 1526 O O . LYS A 1 123 ? 45.401 24.607 8.287 1.00 26.45 315 LYS A O 1
ATOM 1545 N N . LYS A 1 124 ? 45.308 23.019 9.880 1.00 25.26 316 LYS A N 1
ATOM 1546 C CA . LYS A 1 124 ? 43.920 23.276 10.183 1.00 25.33 316 LYS A CA 1
ATOM 1547 C C . LYS A 1 124 ? 43.819 24.415 11.198 1.00 21.97 316 LYS A C 1
ATOM 1548 O O . LYS A 1 124 ? 43.457 24.210 12.366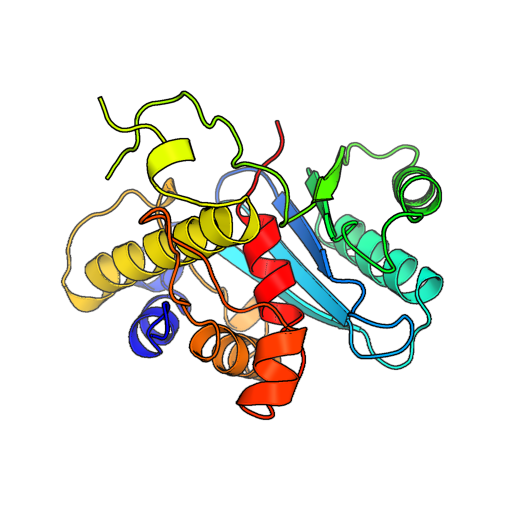 1.00 24.04 316 LYS A O 1
ATOM 1567 N N . ILE A 1 125 ? 44.166 25.616 10.738 1.00 21.48 317 ILE A N 1
ATOM 1568 C CA . ILE A 1 125 ? 44.092 26.824 11.563 1.00 17.87 317 ILE A CA 1
ATOM 1569 C C . ILE A 1 125 ? 43.353 27.883 10.787 1.00 18.10 317 ILE A C 1
ATOM 1570 O O . ILE A 1 125 ? 43.751 28.229 9.661 1.00 18.54 317 ILE A O 1
ATOM 1586 N N . THR A 1 126 ? 42.247 28.359 11.346 1.00 16.60 318 THR A N 1
ATOM 1587 C CA . THR A 1 126 ? 41.503 29.432 10.716 1.00 12.71 318 THR A CA 1
ATOM 1588 C C . THR A 1 126 ? 42.179 30.758 11.016 1.00 16.36 318 THR A C 1
ATOM 1589 O O . THR A 1 126 ? 42.826 30.921 12.047 1.00 17.86 318 THR A O 1
ATOM 1600 N N . ALA A 1 127 ? 42.022 31.710 10.111 1.00 15.88 319 ALA A N 1
ATOM 1601 C CA . ALA A 1 127 ? 42.578 33.043 10.262 1.00 12.32 319 ALA A CA 1
ATOM 1602 C C . ALA A 1 127 ? 41.455 34.052 10.116 1.00 12.33 319 ALA A C 1
ATOM 1603 O O . ALA A 1 127 ? 40.769 34.073 9.086 1.00 15.19 319 ALA A O 1
ATOM 1610 N N . THR A 1 128 ? 41.267 34.884 11.135 1.00 13.85 320 THR A N 1
ATOM 1611 C CA . THR A 1 128 ? 40.184 35.865 11.166 1.00 11.56 320 THR A CA 1
ATOM 1612 C C . THR A 1 128 ? 40.725 37.249 11.456 1.00 14.82 320 THR A C 1
ATOM 1613 O O . THR A 1 128 ? 41.488 37.424 12.427 1.00 12.87 320 THR A O 1
ATOM 1624 N N . MET A 1 129 ? 40.376 38.225 10.618 1.00 13.09 321 MET A N 1
ATOM 1625 C CA . MET A 1 129 ? 40.810 39.588 10.855 1.00 11.58 321 MET A CA 1
ATOM 1626 C C . MET A 1 129 ? 39.821 40.188 11.830 1.00 16.22 321 MET A C 1
ATOM 1627 O O . MET A 1 129 ? 38.621 40.172 11.594 1.00 19.67 321 MET A O 1
ATOM 1641 N N . PHE A 1 130 ? 40.333 40.724 12.922 1.00 12.50 322 PHE A N 1
ATOM 1642 C CA . PHE A 1 130 ? 39.521 41.399 13.919 1.00 13.48 322 PHE A CA 1
ATOM 1643 C C . PHE A 1 130 ? 39.585 42.887 13.697 1.00 13.26 322 PHE A C 1
ATOM 1644 O O . PHE A 1 130 ? 40.674 43.444 13.562 1.00 14.46 322 PHE A O 1
ATOM 1661 N N . LYS A 1 131 ? 38.416 43.527 13.634 1.00 14.91 323 LYS A N 1
ATOM 1662 C CA . LYS A 1 131 ? 38.322 44.974 13.509 1.00 15.34 323 LYS A CA 1
ATOM 1663 C C . LYS A 1 131 ? 37.430 45.492 14.627 1.00 15.11 323 LYS A C 1
ATOM 1664 O O . LYS A 1 131 ? 36.203 45.389 14.561 1.00 15.78 323 LYS A O 1
ATOM 1683 N N . GLY A 1 132 ? 38.081 46.067 15.626 1.00 14.81 324 GLY A N 1
ATOM 1684 C CA . GLY A 1 132 ? 37.444 46.482 16.856 1.00 13.00 324 GLY A CA 1
ATOM 1685 C C . GLY A 1 132 ? 36.396 47.556 16.645 1.00 14.01 324 GLY A C 1
ATOM 1686 O O . GLY A 1 132 ? 35.504 47.712 17.480 1.00 13.12 324 GLY A O 1
ATOM 1690 N N . SER A 1 133 ? 36.529 48.307 15.555 1.00 16.12 325 SER A N 1
ATOM 1691 C CA . SER A 1 133 ? 35.626 49.408 15.259 1.00 14.31 325 SER A CA 1
ATOM 1692 C C . SER A 1 133 ? 34.315 48.950 14.641 1.00 15.35 325 SER A C 1
ATOM 1693 O O . SER A 1 133 ? 33.379 49.739 14.539 1.00 18.66 325 SER A O 1
ATOM 1701 N N . GLU A 1 134 ? 34.237 47.695 14.223 1.00 15.20 326 GLU A N 1
ATOM 1702 C CA . GLU A 1 134 ? 32.989 47.182 13.647 1.00 16.48 326 GLU A CA 1
ATOM 1703 C C . GLU A 1 134 ? 31.888 47.121 14.692 1.00 15.53 326 GLU A C 1
ATOM 1704 O O . GLU A 1 134 ? 32.159 46.996 15.880 1.00 14.87 326 GLU A O 1
ATOM 1716 N N . SER A 1 135 ? 30.637 47.184 14.243 1.00 15.51 327 SER A N 1
ATOM 1717 C CA . SER A 1 135 ? 29.515 46.870 15.112 1.00 14.87 327 SER A CA 1
ATOM 1718 C C . SER A 1 135 ? 29.700 45.493 15.720 1.00 15.06 327 SER A C 1
ATOM 1719 O O . SER A 1 135 ? 30.403 44.649 15.162 1.00 15.23 327 SER A O 1
ATOM 1727 N N . PRO A 1 136 ? 29.060 45.250 16.869 1.00 13.45 328 PRO A N 1
ATOM 1728 C CA . PRO A 1 136 ? 29.292 43.996 17.581 1.00 13.39 328 PRO A CA 1
ATOM 1729 C C . PRO A 1 136 ? 28.879 42.768 16.793 1.00 15.96 328 PRO A C 1
ATOM 1730 O O . PRO A 1 136 ? 28.013 42.798 15.917 1.00 17.69 328 PRO A O 1
ATOM 1741 N N . PHE A 1 137 ? 29.546 41.673 17.133 1.00 17.24 329 PHE A N 1
ATOM 1742 C CA . PHE A 1 137 ? 29.211 40.369 16.596 1.00 17.67 329 PHE A CA 1
ATOM 1743 C C . PHE A 1 137 ? 27.832 39.999 17.108 1.00 16.38 329 PHE A C 1
ATOM 1744 O O . PHE A 1 137 ? 27.525 40.189 18.288 1.00 18.22 329 PHE A O 1
ATOM 1761 N N . ASP A 1 138 ? 26.974 39.504 16.220 1.00 21.14 330 ASP A N 1
ATOM 1762 C CA . ASP A 1 138 ? 25.631 39.054 16.589 1.00 18.96 330 ASP A CA 1
ATOM 1763 C C . ASP A 1 138 ? 24.798 40.172 17.242 1.00 18.30 330 ASP A C 1
ATOM 1764 O O . ASP A 1 138 ? 24.102 39.972 18.245 1.00 20.57 330 ASP A O 1
ATOM 1773 N N . GLU A 1 139 ? 24.834 41.349 16.630 1.00 20.55 331 GLU A N 1
ATOM 1774 C CA . GLU A 1 139 ? 24.304 42.536 17.312 1.00 22.02 331 GLU A CA 1
ATOM 1775 C C . GLU A 1 139 ? 22.787 42.589 17.464 1.00 21.14 331 GLU A C 1
ATOM 1776 O O . GLU A 1 139 ? 22.265 43.403 18.219 1.00 19.99 331 GLU A O 1
ATOM 1788 N N . ASP A 1 140 ? 22.050 41.747 16.738 1.00 22.84 332 ASP A N 1
ATOM 1789 C CA . ASP A 1 140 ? 20.605 41.738 16.866 1.00 25.50 332 ASP A CA 1
ATOM 1790 C C . ASP A 1 140 ? 20.114 40.709 17.870 1.00 25.50 332 ASP A C 1
ATOM 1791 O O . ASP A 1 140 ? 18.923 40.665 18.175 1.00 29.58 332 ASP A O 1
ATOM 1800 N N . ALA A 1 141 ? 21.021 39.889 18.396 1.00 23.63 333 ALA A N 1
ATOM 1801 C CA . ALA A 1 141 ? 20.642 38.956 19.457 1.00 24.57 333 ALA A CA 1
ATOM 1802 C C . ALA A 1 141 ? 20.371 39.670 20.778 1.00 29.56 333 ALA A C 1
ATOM 1803 O O . ALA A 1 141 ? 20.917 40.742 21.033 1.00 25.13 333 ALA A O 1
ATOM 1810 N N . PRO A 1 142 ? 19.523 39.073 21.630 1.00 28.77 334 PRO A N 1
ATOM 1811 C CA . PRO A 1 142 ? 19.260 39.609 22.965 1.00 30.86 334 PRO A CA 1
ATOM 1812 C C . PRO A 1 142 ? 20.532 39.704 23.781 1.00 29.60 334 PRO A C 1
ATOM 1813 O O . PRO A 1 142 ? 21.412 38.844 23.677 1.00 32.71 334 PRO A O 1
ATOM 1824 N N . TYR A 1 143 ? 20.642 40.758 24.579 1.00 27.16 335 TYR A N 1
ATOM 1825 C CA . TYR A 1 143 ? 21.748 40.871 25.496 1.00 30.14 335 TYR A CA 1
ATOM 1826 C C . TYR A 1 143 ? 21.500 39.926 26.683 1.00 27.06 335 TYR A C 1
ATOM 1827 O O . TYR A 1 143 ? 20.379 39.842 27.185 1.00 35.51 335 TYR A O 1
ATOM 1845 N N . GLN A 1 144 ? 22.546 39.222 27.104 1.00 41.45 336 GLN A N 1
ATOM 1846 C CA . GLN A 1 144 ? 22.442 38.238 28.180 1.00 64.61 336 GLN A CA 1
ATOM 1847 C C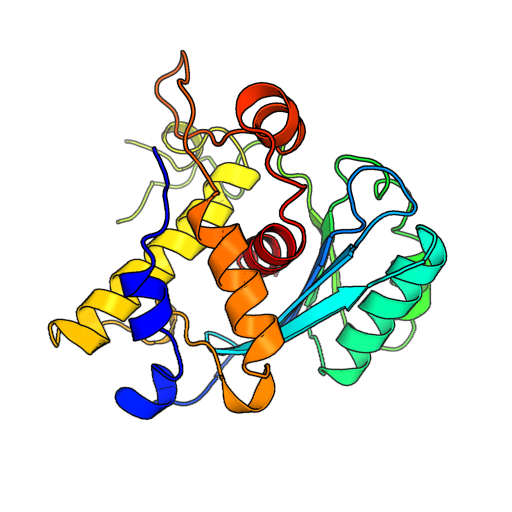 . GLN A 1 144 ? 23.359 38.571 29.362 1.00 48.81 336 GLN A C 1
ATOM 1848 O O . GLN A 1 144 ? 24.461 39.091 29.180 1.00 74.71 336 GLN A O 1
ATOM 1862 N N . ALA A 1 145 ? 22.901 38.241 30.568 1.00 77.66 337 ALA A N 1
ATOM 1863 C CA . ALA A 1 145 ? 23.620 38.563 31.802 1.00 67.53 337 ALA A CA 1
ATOM 1864 C C . ALA A 1 145 ? 23.889 40.060 31.890 1.00 58.69 337 ALA A C 1
ATOM 1865 O O . ALA A 1 145 ? 22.960 40.868 31.850 1.00 65.94 337 ALA A O 1
ATOM 1872 N N . VAL A 1 158 ? 14.008 43.370 25.289 1.00 56.43 350 VAL A N 1
ATOM 1873 C CA . VAL A 1 158 ? 13.997 43.981 23.964 1.00 66.15 350 VAL A CA 1
ATOM 1874 C C . VAL A 1 158 ? 15.374 44.585 23.662 1.00 51.64 350 VAL A C 1
ATOM 1875 O O . VAL A 1 158 ? 15.610 45.116 22.576 1.00 65.29 350 VAL A O 1
ATOM 1887 N N . ARG A 1 159 ? 16.283 44.480 24.629 1.00 36.23 351 ARG A N 1
ATOM 1888 C CA . ARG A 1 159 ? 17.628 45.039 24.496 1.00 29.30 351 ARG A CA 1
ATOM 1889 C C . ARG A 1 159 ? 18.599 44.057 23.849 1.00 32.69 351 ARG A C 1
ATOM 1890 O O . ARG A 1 159 ? 18.773 42.943 24.328 1.00 29.54 351 ARG A O 1
ATOM 1911 N N . THR A 1 160 ? 19.239 44.488 22.766 1.00 22.99 352 THR A N 1
ATOM 1912 C CA . THR A 1 160 ? 20.132 43.632 21.989 1.00 22.13 352 THR A CA 1
ATOM 1913 C C . THR A 1 160 ? 21.603 43.919 22.250 1.00 20.61 352 THR A C 1
ATOM 1914 O O . THR A 1 160 ? 21.962 44.923 22.867 1.00 17.20 352 THR A O 1
ATOM 1925 N N . ILE A 1 161 ? 22.461 43.024 21.785 1.00 18.24 353 ILE A N 1
ATOM 1926 C CA . ILE A 1 161 ? 23.888 43.183 21.950 1.00 13.63 353 ILE A CA 1
ATOM 1927 C C . ILE A 1 161 ? 24.317 44.532 21.370 1.00 16.94 353 ILE A C 1
ATOM 1928 O O . ILE A 1 161 ? 25.151 45.215 21.954 1.00 14.28 353 ILE A O 1
ATOM 1944 N N . GLY A 1 162 ? 23.739 44.913 20.239 1.00 16.45 354 GLY A N 1
ATOM 1945 C CA . GLY A 1 162 ? 24.074 46.165 19.582 1.00 14.64 354 GLY A CA 1
ATOM 1946 C C . GLY A 1 162 ? 23.596 47.398 20.331 1.00 17.00 354 GLY A C 1
ATOM 1947 O O . GLY A 1 162 ? 24.141 48.491 20.130 1.00 15.26 354 GLY A O 1
ATOM 1951 N N . ASP A 1 163 ? 22.570 47.247 21.161 1.00 15.89 355 ASP A N 1
ATOM 1952 C CA . ASP A 1 163 ? 22.119 48.349 22.011 1.00 16.26 355 ASP A CA 1
ATOM 1953 C C . ASP A 1 163 ? 23.108 48.575 23.159 1.00 15.56 355 ASP A C 1
ATOM 1954 O O . ASP A 1 163 ? 23.195 49.677 23.676 1.00 17.49 355 ASP A O 1
ATOM 1963 N N . VAL A 1 164 ? 23.806 47.528 23.570 1.00 14.51 356 VAL A N 1
ATOM 1964 C CA . VAL A 1 164 ? 24.640 47.572 24.765 1.00 15.15 356 VAL A CA 1
ATOM 1965 C C . VAL A 1 164 ? 26.083 47.983 24.452 1.00 15.73 356 VAL A C 1
ATOM 1966 O O . VAL A 1 164 ? 26.658 48.821 25.148 1.00 16.59 356 VAL A O 1
ATOM 1979 N N . PHE A 1 165 ? 26.661 47.412 23.398 1.00 13.46 357 PHE A N 1
ATOM 1980 C CA . PHE A 1 165 ? 28.062 47.660 23.048 1.00 15.65 357 PHE A CA 1
ATOM 1981 C C . PHE A 1 165 ? 28.165 48.491 21.784 1.00 14.46 357 PHE A C 1
ATOM 1982 O O . PHE A 1 165 ? 27.464 48.230 20.810 1.00 14.14 357 PHE A O 1
ATOM 1999 N N . ARG A 1 166 ? 29.022 49.500 21.789 1.00 12.71 358 ARG A N 1
ATOM 2000 C CA . ARG A 1 166 ? 29.201 50.270 20.564 1.00 13.25 358 ARG A CA 1
ATOM 2001 C C . ARG A 1 166 ? 29.786 49.411 19.456 1.00 13.97 358 ARG A C 1
ATOM 2002 O O . ARG A 1 166 ? 29.318 49.441 18.314 1.00 14.32 358 ARG A O 1
ATOM 2023 N N . ASN A 1 167 ? 30.804 48.637 19.788 1.00 11.72 359 ASN A N 1
ATOM 2024 C CA . ASN A 1 167 ? 31.602 47.967 18.770 1.00 13.19 359 ASN A CA 1
ATOM 2025 C C . ASN A 1 167 ? 32.264 46.722 19.325 1.00 12.87 359 ASN A C 1
ATOM 2026 O O . ASN A 1 167 ? 32.091 46.394 20.498 1.00 11.61 359 ASN A O 1
ATOM 2037 N N . LYS A 1 168 ? 32.974 45.991 18.464 1.00 11.45 360 LYS A N 1
ATOM 2038 C CA . LYS A 1 168 ? 33.596 44.744 18.873 1.00 12.28 360 LYS A CA 1
ATOM 2039 C C . LYS A 1 168 ? 34.659 44.925 19.948 1.00 11.52 360 LYS A C 1
ATOM 2040 O O . LYS A 1 168 ? 34.800 44.073 20.829 1.00 13.14 360 LYS A O 1
ATOM 2059 N N . ARG A 1 169 ? 35.404 46.023 19.901 1.00 10.16 361 ARG A N 1
ATOM 2060 C CA . ARG A 1 169 ? 36.422 46.274 20.912 1.00 11.30 361 ARG A CA 1
ATOM 2061 C C . ARG A 1 169 ? 35.740 46.277 22.294 1.00 13.29 361 ARG A C 1
ATOM 2062 O O . ARG A 1 169 ? 36.218 45.658 23.244 1.00 12.97 361 ARG A O 1
ATOM 2083 N N . ALA A 1 170 ? 34.628 46.982 22.424 1.00 12.17 362 ALA A N 1
ATOM 2084 C CA . ALA A 1 170 ? 33.919 47.008 23.695 1.00 11.73 362 ALA A CA 1
ATOM 2085 C C . ALA A 1 170 ? 33.306 45.660 24.015 1.00 13.06 362 ALA A C 1
ATOM 2086 O O . ALA A 1 170 ? 33.390 45.184 25.147 1.00 12.79 362 ALA A O 1
ATOM 2093 N N . GLN A 1 171 ? 32.672 45.043 23.038 1.00 13.09 363 GLN A N 1
ATOM 2094 C CA . GLN A 1 171 ? 32.034 43.751 23.252 1.00 11.26 363 GLN A CA 1
ATOM 2095 C C . GLN A 1 171 ? 33.008 42.717 23.807 1.00 10.89 363 GLN A C 1
ATOM 2096 O O . GLN A 1 171 ? 32.717 42.033 24.790 1.00 11.77 363 GLN A O 1
ATOM 2110 N N . PHE A 1 172 ? 34.172 42.602 23.192 1.00 10.75 364 PHE A N 1
ATOM 2111 C CA . PHE A 1 172 ? 35.085 41.545 23.613 1.00 10.55 364 PHE A CA 1
ATOM 2112 C C . PHE A 1 172 ? 35.906 41.901 24.826 1.00 10.65 364 PHE A C 1
ATOM 2113 O O . PHE A 1 172 ? 36.242 40.993 25.593 1.00 12.00 364 PHE A O 1
ATOM 2130 N N . TYR A 1 173 ? 36.195 43.181 25.073 1.00 10.76 365 TYR A N 1
ATOM 2131 C CA . TYR A 1 173 ? 36.812 43.540 26.351 1.00 10.76 365 TYR A CA 1
ATOM 2132 C C . TYR A 1 173 ? 35.836 43.265 27.500 1.00 12.71 365 TYR A C 1
ATOM 2133 O O . TYR A 1 173 ? 36.250 42.822 28.573 1.00 11.09 365 TYR A O 1
ATOM 2151 N N . TYR A 1 174 ? 34.541 43.490 27.294 1.00 11.90 366 TYR A N 1
ATOM 2152 C CA . TYR A 1 174 ? 33.568 43.172 28.341 1.00 11.94 366 TYR A CA 1
ATOM 2153 C C . TYR A 1 174 ? 33.335 41.659 28.464 1.00 11.04 366 TYR A C 1
ATOM 2154 O O . TYR A 1 174 ? 32.997 41.186 29.543 1.00 13.03 366 TYR A O 1
ATOM 2172 N N . ALA A 1 175 ? 33.510 40.904 27.379 1.00 11.21 367 ALA A N 1
ATOM 2173 C CA . ALA A 1 175 ? 33.469 39.453 27.472 1.00 12.49 367 ALA A CA 1
ATOM 2174 C C . ALA A 1 175 ? 34.576 39.011 28.421 1.00 11.62 367 ALA A C 1
ATOM 2175 O O . ALA A 1 175 ? 34.371 38.146 29.283 1.00 13.11 367 ALA A O 1
ATOM 2182 N N . LEU A 1 176 ? 35.730 39.617 28.257 1.00 10.67 368 LEU A N 1
ATOM 2183 C CA . LEU A 1 176 ? 36.878 39.322 29.116 1.00 10.76 368 LEU A CA 1
ATOM 2184 C C . LEU A 1 176 ? 36.560 39.733 30.559 1.00 12.93 368 LEU A C 1
ATOM 2185 O O . LEU A 1 176 ? 36.758 38.957 31.505 1.00 13.33 368 LEU A O 1
ATOM 2201 N N . ALA A 1 177 ? 36.079 40.963 30.733 1.00 10.92 369 ALA A N 1
ATOM 2202 C CA . ALA A 1 177 ? 35.788 41.462 32.059 1.00 12.15 369 ALA A CA 1
ATOM 2203 C C . ALA A 1 177 ? 34.742 40.599 32.756 1.00 14.11 369 ALA A C 1
ATOM 2204 O O . ALA A 1 177 ? 34.871 40.308 33.947 1.00 14.41 369 ALA A O 1
ATOM 2211 N N . ASP A 1 178 ? 33.702 40.190 32.038 1.00 13.14 370 ASP A N 1
ATOM 2212 C CA . ASP A 1 178 ? 32.671 39.335 32.613 1.00 12.53 370 ASP A CA 1
ATOM 2213 C C . ASP A 1 178 ? 33.236 37.978 33.033 1.00 13.14 370 ASP A C 1
ATOM 2214 O O . ASP A 1 178 ? 32.931 37.499 34.136 1.00 13.61 370 ASP A O 1
ATOM 2223 N N . ARG A 1 179 ? 34.069 37.367 32.197 1.00 10.78 371 ARG A N 1
ATOM 2224 C CA . ARG A 1 179 ? 34.708 36.104 32.570 1.00 11.82 371 ARG A CA 1
ATOM 2225 C C . ARG A 1 179 ? 35.521 36.279 33.842 1.00 11.55 371 ARG A C 1
ATOM 2226 O O . ARG A 1 179 ? 35.454 35.456 34.760 1.00 12.69 371 ARG A O 1
ATOM 2247 N N . LEU A 1 180 ? 36.303 37.345 33.899 1.00 12.24 372 LEU A N 1
ATOM 2248 C CA . LEU A 1 180 ? 37.163 37.578 35.061 1.00 12.29 372 LEU A CA 1
ATOM 2249 C C . LEU A 1 180 ? 36.365 37.813 36.345 1.00 13.57 372 LEU A C 1
ATOM 2250 O O . LEU A 1 180 ? 36.694 37.274 37.400 1.00 13.72 372 LEU A O 1
ATOM 2266 N N . TYR A 1 181 ? 35.306 38.606 36.257 1.00 11.02 373 TYR A N 1
ATOM 2267 C CA . TYR A 1 181 ? 34.478 38.870 37.427 1.00 13.71 373 TYR A CA 1
ATOM 2268 C C . TYR A 1 181 ? 33.807 37.599 37.939 1.00 14.56 373 TYR A C 1
ATOM 2269 O O . TYR A 1 181 ? 33.786 37.335 39.131 1.00 14.90 373 TYR A O 1
ATOM 2287 N N . LEU A 1 182 ? 33.249 36.805 37.040 1.00 14.05 374 LEU A N 1
ATOM 2288 C CA . LEU A 1 182 ? 32.622 35.554 37.440 1.00 13.95 374 LEU A CA 1
ATOM 2289 C C . LEU A 1 182 ? 33.669 34.629 38.112 1.00 15.33 374 LEU A C 1
ATOM 2290 O O . LEU A 1 182 ? 33.375 33.919 39.083 1.00 13.55 374 LEU A O 1
ATOM 2306 N N . THR A 1 183 ? 34.895 34.647 37.597 1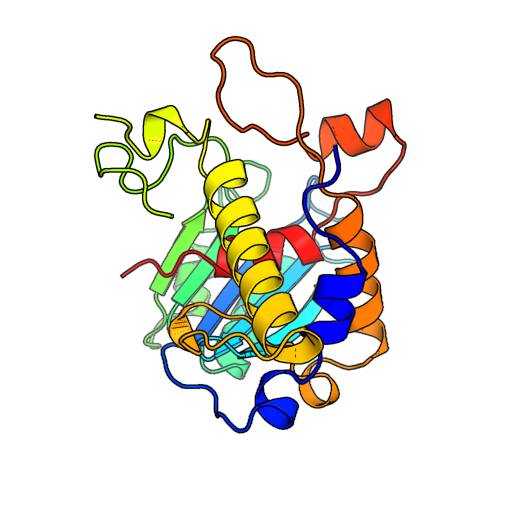.00 13.44 375 THR A N 1
ATOM 2307 C CA . THR A 1 183 ? 35.987 33.843 38.162 1.00 13.23 375 THR A CA 1
ATOM 2308 C C . THR A 1 183 ? 36.329 34.322 39.557 1.00 15.22 375 THR A C 1
ATOM 2309 O O . THR A 1 183 ? 36.473 33.523 40.479 1.00 15.59 375 THR A O 1
ATOM 2320 N N . TYR A 1 184 ? 36.405 35.636 39.720 1.00 13.45 376 TYR A N 1
ATOM 2321 C CA . TYR A 1 184 ? 36.620 36.227 41.038 1.00 14.77 376 TYR A CA 1
ATOM 2322 C C . TYR A 1 184 ? 35.539 35.805 42.030 1.00 17.51 376 TYR A C 1
ATOM 2323 O O . TYR A 1 184 ? 35.835 35.444 43.160 1.00 17.14 376 TYR A O 1
ATOM 2341 N N . ARG A 1 185 ? 34.277 35.874 41.625 1.00 15.71 377 ARG A N 1
ATOM 2342 C CA . ARG A 1 185 ? 33.193 35.503 42.527 1.00 16.76 377 ARG A CA 1
ATOM 2343 C C . ARG A 1 185 ? 33.260 34.014 42.894 1.00 15.59 377 ARG A C 1
ATOM 2344 O O . ARG A 1 185 ? 32.955 33.621 44.004 1.00 18.29 377 ARG A O 1
ATOM 2365 N N . ALA A 1 186 ? 33.689 33.177 41.959 1.00 14.02 378 ALA A N 1
ATOM 2366 C CA . ALA A 1 186 ? 33.799 31.759 42.253 1.00 16.25 378 ALA A CA 1
ATOM 2367 C C . ALA A 1 186 ? 34.964 31.463 43.202 1.00 19.57 378 ALA A C 1
ATOM 2368 O O . ALA A 1 186 ? 34.827 30.692 44.149 1.00 19.70 378 ALA A O 1
ATOM 2375 N N . VAL A 1 187 ? 36.098 32.088 42.935 1.00 15.71 379 VAL A N 1
ATOM 2376 C CA . VAL A 1 187 ? 37.330 31.828 43.672 1.00 16.21 379 VAL A CA 1
ATOM 2377 C C . VAL A 1 187 ? 37.273 32.444 45.073 1.00 22.02 379 VAL A C 1
ATOM 2378 O O . VAL A 1 187 ? 37.684 31.815 46.056 1.00 22.05 379 VAL A O 1
ATOM 2391 N N . VAL A 1 188 ? 36.788 33.678 45.157 1.00 15.91 380 VAL A N 1
ATOM 2392 C CA . VAL A 1 188 ? 36.873 34.459 46.398 1.00 16.92 380 VAL A CA 1
ATOM 2393 C C . VAL A 1 188 ? 35.577 34.413 47.204 1.00 20.16 380 VAL A C 1
ATOM 2394 O O . VAL A 1 188 ? 35.601 34.511 48.427 1.00 20.86 380 VAL A O 1
ATOM 2407 N N . HIS A 1 189 ? 34.432 34.270 46.536 1.00 19.63 381 HIS A N 1
ATOM 2408 C CA . HIS A 1 189 ? 33.145 34.238 47.230 1.00 19.02 381 HIS A CA 1
ATOM 2409 C C . HIS A 1 189 ? 32.436 32.888 47.181 1.00 23.51 381 HIS A C 1
ATOM 2410 O O . HIS A 1 189 ? 31.330 32.756 47.678 1.00 25.76 381 HIS A O 1
ATOM 2425 N N . GLY A 1 190 ? 33.068 31.886 46.578 1.00 21.60 382 GLY A N 1
ATOM 2426 C CA . GLY A 1 190 ? 32.498 30.548 46.541 1.00 24.06 382 GLY A CA 1
ATOM 2427 C C . GLY A 1 190 ? 31.199 30.430 45.754 1.00 22.33 382 GLY A C 1
ATOM 2428 O O . GLY A 1 190 ? 30.421 29.504 45.986 1.00 27.40 382 GLY A O 1
ATOM 2432 N N . GLU A 1 191 ? 30.979 31.349 44.814 1.00 21.15 383 GLU A N 1
ATOM 24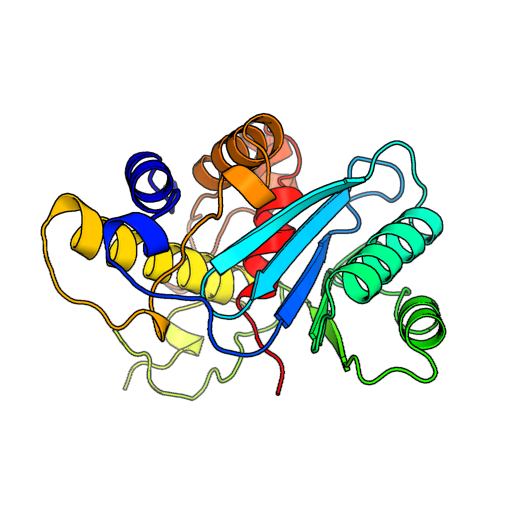33 C CA . GLU A 1 191 ? 29.785 31.333 43.968 1.00 21.28 383 GLU A CA 1
ATOM 2434 C C . GLU A 1 191 ? 30.016 30.543 42.688 1.00 23.63 383 GLU A C 1
ATOM 2435 O O . GLU A 1 191 ? 30.831 30.915 41.831 1.00 23.11 383 GLU A O 1
ATOM 2447 N N . TYR A 1 192 ? 29.267 29.462 42.546 1.00 25.57 384 TYR A N 1
ATOM 2448 C CA . TYR A 1 192 ? 29.481 28.577 41.418 1.00 33.37 384 TYR A CA 1
ATOM 2449 C C . TYR A 1 192 ? 29.336 29.299 40.086 1.00 23.53 384 TYR A C 1
ATOM 2450 O O . TYR A 1 192 ? 28.483 30.181 39.897 1.00 25.03 384 TYR A O 1
ATOM 2468 N N . ALA A 1 193 ? 30.200 28.917 39.160 1.00 21.13 385 ALA A N 1
ATOM 2469 C CA . ALA A 1 193 ? 30.085 29.347 37.785 1.00 19.04 385 ALA A CA 1
ATOM 2470 C C . ALA A 1 193 ? 30.578 28.216 36.914 1.00 21.13 385 ALA A C 1
ATOM 2471 O O . ALA A 1 193 ? 31.416 27.414 37.314 1.00 20.11 385 ALA A O 1
ATOM 2478 N N . ASP A 1 194 ? 30.034 28.142 35.713 1.00 17.67 386 ASP A N 1
ATOM 2479 C CA . ASP A 1 194 ? 30.499 27.165 34.742 1.00 21.18 386 ASP A CA 1
ATOM 2480 C C . ASP A 1 194 ? 31.915 27.589 34.287 1.00 15.64 386 ASP A C 1
ATOM 2481 O O . ASP A 1 194 ? 32.144 28.743 33.933 1.00 14.26 386 ASP A O 1
ATOM 2490 N N . PRO A 1 195 ? 32.886 26.661 34.321 1.00 17.10 387 PRO A N 1
ATOM 2491 C CA . PRO A 1 195 ? 34.239 27.007 33.854 1.00 20.06 387 PRO A CA 1
ATOM 2492 C C . PRO A 1 195 ? 34.247 27.602 32.458 1.00 16.94 387 PRO A C 1
ATOM 2493 O O . PRO A 1 195 ? 35.105 28.430 32.105 1.00 17.75 387 PRO A O 1
ATOM 2504 N N . ASP A 1 196 ? 33.266 27.219 31.650 1.00 16.18 388 ASP A N 1
ATOM 2505 C CA . ASP A 1 196 ? 33.175 27.759 30.296 1.00 15.93 388 ASP A CA 1
ATOM 2506 C C . ASP A 1 196 ? 32.926 29.270 30.248 1.00 16.29 388 ASP A C 1
ATOM 2507 O O . ASP A 1 196 ? 33.218 29.943 29.249 1.00 17.06 388 ASP A O 1
ATOM 2516 N N . ASP A 1 197 ? 32.420 29.814 31.342 1.00 13.86 389 ASP A N 1
ATOM 2517 C CA . ASP A 1 197 ? 32.139 31.233 31.468 1.00 13.74 389 ASP A CA 1
ATOM 2518 C C . ASP A 1 197 ? 33.233 31.973 32.285 1.00 11.77 389 ASP A C 1
ATOM 2519 O O . ASP A 1 197 ? 33.125 33.166 32.519 1.00 16.72 389 ASP A O 1
ATOM 2528 N N . MET A 1 198 ? 34.257 31.248 32.702 1.00 12.25 390 MET A N 1
ATOM 2529 C CA . MET A 1 198 ? 35.341 31.824 33.512 1.00 13.25 390 MET A CA 1
ATOM 2530 C C . MET A 1 198 ? 36.597 32.030 32.664 1.00 11.58 390 MET A C 1
ATOM 2531 O O . MET A 1 198 ? 36.592 31.760 31.455 1.00 12.13 390 MET A O 1
ATOM 2545 N N . LEU A 1 199 ? 37.681 32.501 33.284 1.00 11.57 391 LEU A N 1
ATOM 2546 C CA . LEU A 1 199 ? 38.970 32.599 32.618 1.00 12.62 391 LEU A CA 1
ATOM 2547 C C . LEU A 1 199 ? 40.036 32.432 33.685 1.00 13.82 391 LEU A C 1
ATOM 2548 O O . LEU A 1 199 ? 39.990 33.098 34.718 1.00 13.63 391 LEU A O 1
ATOM 2564 N N . SER A 1 200 ? 40.922 31.474 33.472 1.00 11.57 392 SER A N 1
ATOM 2565 C CA . SER A 1 200 ? 42.055 31.208 34.340 1.00 12.02 392 SER A CA 1
ATOM 2566 C C . SER A 1 200 ? 43.354 31.558 33.650 1.00 13.15 392 SER A C 1
ATOM 2567 O O . SER A 1 200 ? 43.537 31.282 32.462 1.00 12.99 392 SER A O 1
ATOM 2575 N N . PHE A 1 201 ? 44.291 32.154 34.385 1.00 12.78 393 PHE A N 1
ATOM 2576 C CA . PHE A 1 201 ? 45.640 32.315 33.875 1.00 13.25 393 PHE A CA 1
ATOM 2577 C C . PHE A 1 201 ? 46.561 31.203 34.379 1.00 12.24 393 PHE A C 1
ATOM 2578 O O . PHE A 1 201 ? 46.775 31.058 35.562 1.00 13.05 393 PHE A O 1
ATOM 2595 N N . ASP A 1 202 ? 47.089 30.397 33.483 1.00 12.32 394 ASP A N 1
ATOM 2596 C CA . ASP A 1 202 ? 48.038 29.360 33.879 1.00 12.19 394 ASP A CA 1
ATOM 2597 C C . ASP A 1 202 ? 49.393 30.014 34.142 1.00 16.14 394 ASP A C 1
ATOM 2598 O O . ASP A 1 202 ? 50.181 30.233 33.222 1.00 14.68 394 ASP A O 1
ATOM 2607 N N . LYS A 1 203 ? 49.652 30.343 35.402 1.00 13.84 395 LYS A N 1
ATOM 2608 C CA . LYS A 1 203 ? 50.807 31.141 35.746 1.00 14.91 395 LYS A CA 1
ATOM 2609 C C . LYS A 1 203 ? 52.118 30.439 35.385 1.00 18.81 395 LYS A C 1
ATOM 2610 O O . LYS A 1 203 ? 53.039 31.077 34.880 1.00 18.91 395 LYS A O 1
ATOM 2629 N N . GLU A 1 204 ? 52.200 29.132 35.614 1.00 18.36 396 GLU A N 1
ATOM 2630 C CA . GLU A 1 204 ? 53.421 28.403 35.294 1.00 21.73 396 GLU A CA 1
ATOM 2631 C C . GLU A 1 204 ? 53.693 28.414 33.794 1.00 20.48 396 GLU A C 1
ATOM 2632 O O . GLU A 1 204 ? 54.831 28.569 33.375 1.00 23.09 396 GLU A O 1
ATOM 2644 N N . ALA A 1 205 ? 52.637 28.278 32.991 1.00 17.52 397 ALA A N 1
ATOM 2645 C CA . ALA A 1 205 ? 52.792 28.236 31.538 1.00 15.72 397 ALA A CA 1
ATOM 2646 C C . ALA A 1 205 ? 53.133 29.610 30.988 1.00 17.33 397 ALA A C 1
ATOM 2647 O O . ALA A 1 205 ? 53.955 29.745 30.078 1.00 18.35 397 ALA A O 1
ATOM 2654 N N . ILE A 1 206 ? 52.486 30.636 31.524 1.00 16.67 398 ILE A N 1
ATOM 2655 C CA . ILE A 1 206 ? 52.607 31.974 30.972 1.00 16.06 398 ILE A CA 1
ATOM 2656 C C . ILE A 1 206 ? 53.905 32.625 31.423 1.00 19.26 398 ILE A C 1
ATOM 2657 O O . ILE A 1 206 ? 54.558 33.336 30.665 1.00 19.10 398 ILE A O 1
ATOM 2673 N N . GLY A 1 207 ? 54.241 32.394 32.680 1.00 17.09 399 GLY A N 1
ATOM 2674 C CA . GLY A 1 207 ? 55.404 33.018 33.301 1.00 20.24 399 GLY A CA 1
ATOM 2675 C C . GLY A 1 207 ? 54.976 34.239 34.087 1.00 22.10 399 GLY A C 1
ATOM 2676 O O . GLY A 1 207 ? 54.151 35.033 33.633 1.00 18.34 399 GLY A O 1
ATOM 2680 N N . GLU A 1 208 ? 55.549 34.403 35.267 1.00 19.35 400 GLU A N 1
ATOM 2681 C CA . GLU A 1 208 ? 55.178 35.492 36.157 1.00 21.68 400 GLU A CA 1
ATOM 2682 C C . GLU A 1 208 ? 55.399 36.879 35.536 1.00 20.34 400 GLU A C 1
ATOM 2683 O O . GLU A 1 208 ? 54.555 37.761 35.661 1.00 20.62 400 GLU A O 1
ATOM 2695 N N . LYS A 1 209 ? 56.533 37.066 34.878 1.00 22.25 401 LYS A N 1
ATOM 2696 C CA . LYS A 1 209 ? 56.911 38.379 34.346 1.00 22.15 401 LYS A CA 1
ATOM 2697 C C . LYS A 1 209 ? 55.893 38.847 33.303 1.00 19.17 401 LYS A C 1
ATOM 2698 O O . LYS A 1 209 ? 55.385 39.968 33.374 1.00 19.37 401 LYS A O 1
ATOM 2717 N N . MET A 1 210 ? 55.588 37.985 32.350 1.00 18.16 402 MET A N 1
ATOM 2718 C CA . MET A 1 210 ? 54.635 38.357 31.317 1.00 18.49 402 MET A CA 1
ATOM 2719 C C . MET A 1 210 ? 53.217 38.488 31.878 1.00 17.61 402 MET A C 1
ATOM 2720 O O . MET A 1 210 ? 52.425 39.309 31.408 1.00 15.23 402 MET A O 1
ATOM 2734 N N . LEU A 1 211 ? 52.871 37.671 32.867 1.00 16.08 403 LEU A N 1
ATOM 2735 C CA . LEU A 1 211 ? 51.548 37.772 33.455 1.00 17.52 403 LEU A CA 1
ATOM 2736 C C . LEU A 1 211 ? 51.372 39.140 34.125 1.00 13.76 403 LEU A C 1
ATOM 2737 O O . LEU A 1 211 ? 50.325 39.774 33.979 1.00 17.79 403 LEU A O 1
ATOM 2753 N N . GLU A 1 212 ? 52.384 39.582 34.869 1.00 14.63 404 GLU A N 1
ATOM 2754 C CA . GLU A 1 212 ? 52.379 40.902 35.504 1.00 16.15 404 GLU A CA 1
ATOM 2755 C C . GLU A 1 212 ? 52.274 42.025 34.458 1.00 18.60 404 GLU A C 1
ATOM 2756 O O . GLU A 1 212 ? 51.558 43.004 34.674 1.00 17.57 404 GLU A O 1
ATOM 2768 N N . LYS A 1 213 ? 52.984 41.904 33.342 1.00 17.82 405 LYS A N 1
ATOM 2769 C CA . LYS A 1 213 ? 52.885 42.935 32.303 1.00 18.67 405 LYS A CA 1
ATOM 2770 C C . LYS A 1 213 ? 51.468 43.012 31.746 1.00 14.29 405 LYS A C 1
ATOM 2771 O O . LYS A 1 213 ? 50.919 44.112 31.537 1.00 17.17 405 LYS A O 1
ATOM 2790 N N . LEU A 1 214 ? 50.864 41.851 31.509 1.00 13.64 406 LEU A N 1
ATOM 2791 C CA . LEU A 1 214 ? 49.490 41.787 31.033 1.00 11.03 406 LEU A CA 1
ATOM 2792 C C . LEU A 1 214 ? 48.556 42.474 32.037 1.00 13.42 406 LEU A C 1
ATOM 2793 O O . LEU A 1 214 ? 47.711 43.287 31.662 1.00 13.51 406 LEU A O 1
ATOM 2809 N N . PHE A 1 215 ? 48.704 42.126 33.310 1.00 13.78 407 PHE A N 1
ATOM 2810 C CA . PHE A 1 215 ? 47.820 42.668 34.315 1.00 15.52 407 PHE A CA 1
ATOM 2811 C C . PHE A 1 215 ? 47.912 44.187 34.401 1.00 14.54 407 PHE A C 1
ATOM 2812 O O . PHE A 1 215 ? 46.901 44.868 34.590 1.00 17.53 407 PHE A O 1
ATOM 2829 N N . ALA A 1 216 ? 49.123 44.715 34.285 1.00 15.59 408 ALA A N 1
ATOM 2830 C CA . ALA A 1 216 ? 49.341 46.152 34.349 1.00 15.97 408 ALA A CA 1
ATOM 2831 C C . ALA A 1 216 ? 48.695 46.869 33.171 1.00 16.87 408 ALA A C 1
ATOM 2832 O O . ALA A 1 216 ? 48.383 48.051 33.267 1.00 20.85 408 ALA A O 1
ATOM 2839 N N . GLU A 1 217 ? 48.545 46.170 32.046 1.00 16.70 409 GLU A N 1
ATOM 2840 C CA . GLU A 1 217 ? 47.844 46.726 3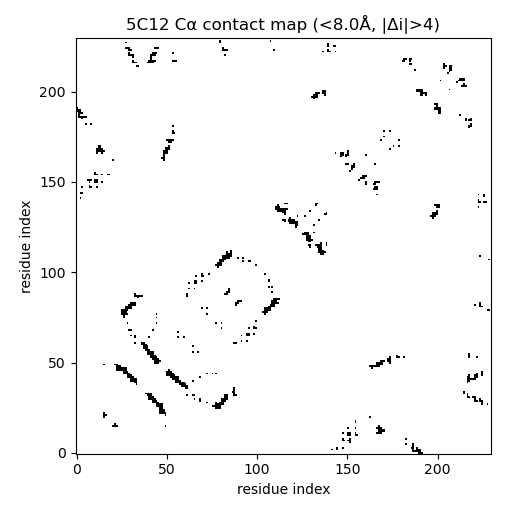0.903 1.00 15.52 409 GLU A CA 1
ATOM 2841 C C . GLU A 1 217 ? 46.343 46.612 31.072 1.00 14.51 409 GLU A C 1
ATOM 2842 O O . GLU A 1 217 ? 45.611 47.570 30.828 1.00 15.90 409 GLU A O 1
ATOM 2854 N N . LEU A 1 218 ? 45.876 45.457 31.536 1.00 14.45 410 LEU A N 1
ATOM 2855 C CA . LEU A 1 218 ? 44.441 45.216 31.661 1.00 15.40 410 LEU A CA 1
ATOM 2856 C C . LEU A 1 218 ? 43.737 46.203 32.603 1.00 13.87 410 LEU A C 1
ATOM 2857 O O . LEU A 1 218 ? 42.577 46.569 32.374 1.00 15.78 410 LEU A O 1
ATOM 2873 N N . THR A 1 219 ? 44.419 46.621 33.666 1.00 13.89 411 THR A N 1
ATOM 2874 C CA . THR A 1 219 ? 43.816 47.541 34.611 1.00 13.81 411 THR A CA 1
ATOM 2875 C C . THR A 1 219 ? 43.816 48.982 34.134 1.00 16.98 411 THR A C 1
ATOM 2876 O O . THR A 1 219 ? 43.306 49.859 34.840 1.00 20.48 411 THR A O 1
ATOM 2887 N N . GLN A 1 220 ? 44.346 49.216 32.932 1.00 17.37 412 GLN A N 1
ATOM 2888 C CA . GLN A 1 220 ? 44.353 50.546 32.328 1.00 20.19 412 GLN A CA 1
ATOM 2889 C C . GLN A 1 220 ? 43.234 50.719 31.302 1.00 19.25 412 GLN A C 1
ATOM 2890 O O . GLN A 1 220 ? 42.964 51.841 30.876 1.00 21.54 412 GLN A O 1
ATOM 2904 N N . ILE A 1 221 ? 42.604 49.622 30.892 1.00 15.43 413 ILE A N 1
ATOM 2905 C CA . ILE A 1 221 ? 41.533 49.683 29.889 1.00 16.72 413 ILE A CA 1
ATOM 2906 C C . ILE A 1 221 ? 40.343 50.414 30.519 1.00 19.38 413 ILE A C 1
ATOM 2907 O O . ILE A 1 221 ? 39.896 50.068 31.618 1.00 18.63 413 ILE A O 1
ATOM 2923 N N . GLN A 1 222 ? 39.854 51.446 29.843 1.00 18.68 414 GLN A N 1
ATOM 2924 C CA . GLN A 1 222 ? 38.872 52.338 30.455 1.00 26.11 414 GLN A CA 1
ATOM 2925 C C . GLN A 1 222 ? 37.671 52.613 29.564 1.00 18.68 414 GLN A C 1
ATOM 2926 O O . GLN A 1 222 ? 37.794 52.749 28.351 1.00 18.67 414 GLN A O 1
ATOM 2940 N N . ARG A 1 223 ? 36.523 52.736 30.206 1.00 21.05 415 ARG A N 1
ATOM 2941 C CA . ARG A 1 223 ? 35.313 53.182 29.543 1.00 21.73 415 ARG A CA 1
ATOM 2942 C C . ARG A 1 223 ? 35.421 54.664 29.190 1.00 25.63 415 ARG A C 1
ATOM 2943 O O . ARG A 1 223 ? 36.151 55.418 29.845 1.00 28.26 415 ARG A O 1
ATOM 2964 N N . LYS A 1 224 ? 34.713 55.096 28.150 1.00 24.28 416 LYS A N 1
ATOM 2965 C CA . LYS A 1 224 ? 34.619 56.523 27.848 1.00 26.22 416 LYS A CA 1
ATOM 2966 C C . LYS A 1 224 ? 33.162 56.881 27.610 1.00 21.65 416 LYS A C 1
ATOM 2967 O O . LYS A 1 224 ? 32.367 56.011 27.249 1.00 27.68 416 LYS A O 1
ATOM 2986 N N . PHE A 1 225 ? 32.849 58.160 27.779 1.00 27.79 417 PHE A N 1
ATOM 2987 C CA . PHE A 1 225 ? 31.512 58.702 27.552 1.00 28.15 417 PHE A CA 1
ATOM 2988 C C . PHE A 1 225 ? 31.033 58.366 26.154 1.00 27.09 417 PHE A C 1
ATOM 2989 O O . PHE A 1 225 ? 31.775 58.516 25.182 1.00 26.48 417 PHE A O 1
ATOM 3006 N N . ASN A 1 226 ? 29.773 57.948 26.056 1.00 25.54 418 ASN A N 1
ATOM 3007 C CA . ASN A 1 226 ? 29.163 57.646 24.773 1.00 19.85 418 ASN A CA 1
ATOM 3008 C C . ASN A 1 226 ? 27.793 58.329 24.600 1.00 20.82 418 ASN A C 1
ATOM 3009 O O . ASN A 1 226 ? 26.911 58.163 25.432 1.00 21.13 418 ASN A O 1
ATOM 3020 N N . ASN A 1 227 ? 27.611 59.085 23.521 1.00 21.71 419 ASN A N 1
ATOM 3021 C CA . ASN A 1 227 ? 26.411 59.900 23.377 1.00 23.23 419 ASN A CA 1
ATOM 3022 C C . ASN A 1 227 ? 25.149 59.131 22.960 1.00 23.04 419 ASN A C 1
ATOM 3023 O O . ASN A 1 227 ? 24.075 59.718 22.823 1.00 24.36 419 ASN A O 1
ATOM 3034 N N . ASN A 1 228 ? 25.266 57.815 22.791 1.00 21.54 420 ASN A N 1
ATOM 3035 C CA . ASN A 1 228 ? 24.102 56.985 22.525 1.00 21.40 420 ASN A CA 1
ATOM 3036 C C . ASN A 1 228 ? 23.845 55.973 23.630 1.00 20.66 420 ASN A C 1
ATOM 3037 O O . ASN A 1 228 ? 23.062 55.052 23.464 1.00 20.24 420 ASN A O 1
ATOM 3048 N N . GLY A 1 229 ? 24.518 56.164 24.758 1.00 20.36 421 GLY A N 1
ATOM 3049 C CA . GLY A 1 229 ? 24.294 55.305 25.906 1.00 19.78 421 GLY A CA 1
ATOM 3050 C C . GLY A 1 229 ? 24.855 53.910 25.786 1.00 18.18 421 GLY A C 1
ATOM 3051 O O . GLY A 1 229 ? 24.421 52.992 26.495 1.00 19.69 421 GLY A O 1
ATOM 3055 N N . LYS A 1 230 ? 25.817 53.717 24.892 1.00 17.38 422 LYS A N 1
ATOM 3056 C CA . LYS A 1 230 ? 26.404 52.408 24.689 1.00 15.98 422 LYS A CA 1
ATOM 3057 C C . LYS A 1 230 ? 27.732 52.315 25.427 1.00 15.49 422 LYS A C 1
ATOM 3058 O O . LYS A 1 230 ? 28.346 53.338 25.743 1.00 21.16 422 LYS A O 1
ATOM 3077 N N . LEU A 1 231 ? 28.155 51.091 25.709 1.00 14.18 423 LEU A N 1
ATOM 3078 C CA . LEU A 1 231 ? 29.464 50.868 26.309 1.00 13.54 423 LEU A CA 1
ATOM 3079 C C . LEU A 1 231 ? 30.506 51.067 25.219 1.00 13.15 423 LEU A C 1
ATOM 3080 O O . LEU A 1 231 ? 30.428 50.475 24.141 1.00 13.28 423 LEU A O 1
ATOM 3096 N N . GLU A 1 232 ? 31.495 51.896 25.512 1.00 15.40 424 GLU A N 1
ATOM 3097 C CA . GLU A 1 232 ? 32.560 52.182 24.580 1.00 15.50 424 GLU A CA 1
ATOM 3098 C C . GLU A 1 232 ? 33.830 52.398 25.402 1.00 20.79 424 GLU A C 1
ATOM 3099 O O . GLU A 1 232 ? 33.763 52.920 26.514 1.00 17.66 424 GLU A O 1
ATOM 3111 N N . LEU A 1 233 ? 34.964 51.981 24.861 1.00 15.63 425 LEU A N 1
ATOM 3112 C CA . LEU A 1 233 ? 36.249 52.101 25.552 1.00 15.35 425 LEU A CA 1
ATOM 3113 C C . LEU A 1 233 ? 37.128 53.173 24.924 1.00 19.00 425 LEU A C 1
ATOM 311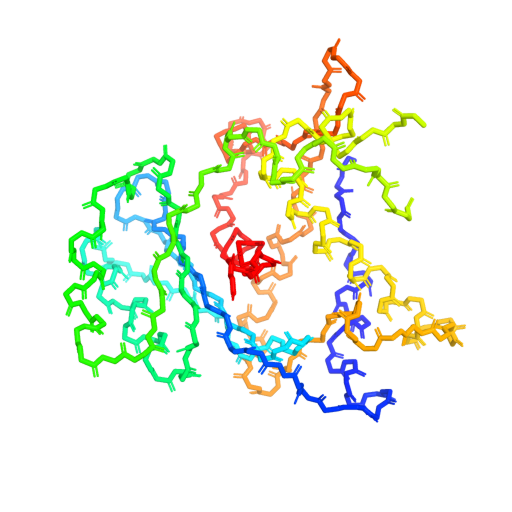4 O O . LEU A 1 233 ? 36.965 53.516 23.760 1.00 23.59 425 LEU A O 1
ATOM 3130 N N . MET A 1 234 ? 38.052 53.715 25.702 1.00 22.00 426 MET A N 1
ATOM 3131 C CA . MET A 1 234 ? 39.052 54.607 25.149 1.00 22.92 426 MET A CA 1
ATOM 3132 C C . MET A 1 234 ? 39.891 53.829 24.154 1.00 21.08 426 MET A C 1
ATOM 3133 O O . MET A 1 234 ? 40.209 52.652 24.360 1.00 23.15 426 MET A O 1
ATOM 3147 N N . THR A 1 235 ? 40.253 54.493 23.063 1.00 22.68 427 THR A N 1
ATOM 3148 C CA . THR A 1 235 ? 41.165 53.912 22.095 1.00 24.18 427 THR A CA 1
ATOM 3149 C C . THR A 1 235 ? 42.592 54.041 22.621 1.00 21.98 427 THR A C 1
ATOM 3150 O O . THR A 1 235 ? 42.858 54.828 23.544 1.00 21.86 427 THR A O 1
ATOM 3161 N N . ALA A 1 236 ? 43.503 53.274 22.031 1.00 23.12 428 ALA A N 1
ATOM 3162 C CA . ALA A 1 236 ? 44.917 53.391 22.364 1.00 30.50 428 ALA A CA 1
ATOM 3163 C C . ALA A 1 236 ? 45.402 54.829 22.193 1.00 24.44 428 ALA A C 1
ATOM 3164 O O . ALA A 1 236 ? 46.146 55.339 23.017 1.00 26.52 428 ALA A O 1
ATOM 3171 N N . VAL A 1 237 ? 44.979 55.490 21.120 1.00 23.91 429 VAL A N 1
ATOM 3172 C CA . VAL A 1 237 ? 45.453 56.841 20.853 1.00 29.32 429 VAL A CA 1
ATOM 3173 C C . VAL A 1 237 ? 45.016 57.772 21.974 1.00 27.16 429 VAL A C 1
ATOM 3174 O O . VAL A 1 237 ? 45.792 58.597 22.458 1.00 26.93 429 VAL A O 1
ATOM 3187 N N . GLU A 1 238 ? 43.779 57.604 22.419 1.00 25.12 430 GLU A N 1
ATOM 3188 C CA . GLU A 1 238 ? 43.267 58.402 23.517 1.00 21.84 430 GLU A CA 1
ATOM 3189 C C . GLU A 1 238 ? 44.001 58.099 24.818 1.00 29.17 430 GLU A C 1
ATOM 3190 O O . GLU A 1 238 ? 44.324 59.007 25.582 1.00 31.06 430 GLU A O 1
ATOM 3202 N N . MET A 1 239 ? 44.259 56.821 25.073 1.00 27.57 431 MET A N 1
ATOM 3203 C CA . MET A 1 239 ? 44.951 56.430 26.297 1.00 28.52 431 MET A CA 1
ATOM 3204 C C . MET A 1 239 ? 46.312 57.100 26.341 1.00 27.02 431 MET A C 1
ATOM 3205 O O . MET A 1 239 ? 46.744 57.589 27.384 1.00 30.31 431 MET A O 1
ATOM 3219 N N . LYS A 1 240 ? 46.978 57.115 25.193 1.00 30.65 432 LYS A N 1
ATOM 3220 C CA . LYS A 1 240 ? 48.306 57.703 25.064 1.00 31.14 432 LYS A CA 1
ATOM 3221 C C . LYS A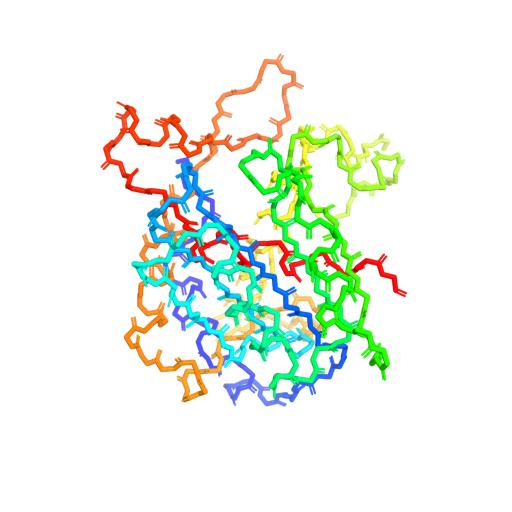 1 240 ? 48.276 59.205 25.317 1.00 39.20 432 LYS A C 1
ATOM 3222 O O . LYS A 1 240 ? 49.008 59.733 26.156 1.00 38.74 432 LYS A O 1
ATOM 3241 N N . GLN A 1 241 ? 47.416 59.897 24.584 1.00 36.80 433 GLN A N 1
ATOM 3242 C CA . GLN A 1 241 ? 47.448 61.350 24.567 1.00 38.66 433 GLN A CA 1
ATOM 3243 C C . GLN A 1 241 ? 46.832 61.947 25.826 1.00 43.30 433 GLN A C 1
ATOM 3244 O O . GLN A 1 241 ? 47.285 62.977 26.312 1.00 43.63 433 GLN A O 1
ATOM 3258 N N . LYS A 1 242 ? 45.815 61.290 26.367 1.00 33.62 434 LYS A N 1
ATOM 3259 C CA . LYS A 1 242 ? 45.114 61.816 27.535 1.00 44.42 434 LYS A CA 1
ATOM 3260 C C . LYS A 1 242 ? 45.774 61.417 28.852 1.00 44.61 434 LYS A C 1
ATOM 3261 O O . LYS A 1 242 ? 45.811 62.204 29.800 1.00 43.28 434 LYS A O 1
ATOM 3280 N N . LEU A 1 243 ? 46.302 60.201 28.908 1.00 34.08 435 LEU A N 1
ATOM 3281 C CA . LEU A 1 243 ? 46.768 59.632 30.171 1.00 35.30 435 LEU A CA 1
ATOM 3282 C C . LEU A 1 243 ? 48.213 59.148 30.125 1.00 36.01 435 LEU A C 1
ATOM 3283 O O . LEU A 1 243 ? 48.730 58.631 31.118 1.00 36.75 435 LEU A O 1
ATOM 3299 N N . GLY A 1 244 ? 48.855 59.300 28.974 1.00 32.08 436 GLY A N 1
ATOM 3300 C CA . GLY A 1 244 ? 50.252 58.944 28.824 1.00 32.34 436 GLY A CA 1
ATOM 3301 C C . GLY A 1 244 ? 50.544 57.460 28.938 1.00 36.77 436 GLY A C 1
ATOM 3302 O O . GLY A 1 244 ? 51.669 57.078 29.244 1.00 41.95 436 GLY A O 1
ATOM 3306 N N . ILE A 1 245 ? 49.560 56.609 28.670 1.00 32.21 437 ILE A N 1
ATOM 3307 C CA . ILE A 1 245 ? 49.797 55.174 28.810 1.00 35.01 437 ILE A CA 1
ATOM 3308 C C . ILE A 1 245 ? 50.079 54.552 27.445 1.00 28.95 437 ILE A C 1
ATOM 3309 O O . ILE A 1 245 ? 49.400 54.857 26.461 1.00 32.30 437 ILE A O 1
ATOM 3325 N N . PRO A 1 246 ? 51.109 53.702 27.384 1.00 31.40 438 PRO A N 1
ATOM 3326 C CA . PRO A 1 246 ? 51.514 53.073 26.127 1.00 29.19 438 PRO A CA 1
ATOM 3327 C C . PRO A 1 246 ? 50.452 52.106 25.621 1.00 22.15 438 PRO A C 1
ATOM 3328 O O . PRO A 1 246 ? 49.563 51.685 26.366 1.00 22.06 438 PRO A O 1
ATOM 3339 N N . SER A 1 247 ? 50.561 51.749 24.350 1.00 21.96 439 SER A N 1
ATOM 3340 C CA . SER A 1 247 ? 49.557 50.905 23.717 1.00 18.71 439 SER A CA 1
ATOM 3341 C C . SER A 1 247 ? 49.515 49.553 24.427 1.00 17.56 439 SER A C 1
ATOM 3342 O O . SER A 1 247 ? 50.559 48.934 24.648 1.00 20.40 439 SER A O 1
ATOM 3350 N N . PRO A 1 248 ? 48.307 49.100 24.801 1.00 20.04 440 PRO A N 1
ATOM 3351 C CA . PRO A 1 248 ? 48.178 47.876 25.594 1.00 17.35 440 PRO A CA 1
ATOM 3352 C C . PRO A 1 248 ? 48.064 46.643 24.711 1.00 14.58 440 PRO A C 1
ATOM 3353 O O . PRO A 1 248 ? 47.003 46.016 24.635 1.00 15.22 440 PRO A O 1
ATOM 3364 N N . ASN A 1 249 ? 49.160 46.297 24.042 1.00 15.55 441 ASN A N 1
ATOM 3365 C CA . ASN A 1 249 ? 49.097 45.248 23.033 1.00 15.79 441 ASN A CA 1
ATOM 3366 C C . ASN A 1 249 ? 48.868 43.855 23.586 1.00 13.58 441 ASN A C 1
ATOM 3367 O O . ASN A 1 249 ? 48.270 43.013 22.913 1.00 12.75 441 ASN A O 1
ATOM 3378 N N . LEU A 1 250 ? 49.357 43.580 24.801 1.00 12.88 442 LEU A N 1
ATOM 3379 C CA . LEU A 1 250 ? 49.110 42.278 25.410 1.00 13.17 442 LEU A CA 1
ATOM 3380 C C . LEU A 1 250 ? 47.628 42.147 25.779 1.00 11.38 442 LEU A C 1
ATOM 3381 O O . LEU A 1 250 ? 47.000 41.109 25.527 1.00 10.86 442 LEU A O 1
ATOM 3397 N N . ALA A 1 251 ? 47.076 43.201 26.394 1.00 12.16 443 ALA A N 1
ATOM 3398 C CA . ALA A 1 251 ? 45.648 43.238 26.724 1.00 12.57 443 ALA A CA 1
ATOM 3399 C C . ALA A 1 251 ? 44.784 43.071 25.488 1.00 10.72 443 ALA A C 1
ATOM 3400 O O . ALA A 1 251 ? 43.822 42.322 25.501 1.00 11.18 443 ALA A O 1
ATOM 3407 N N . ASP A 1 252 ? 45.156 43.763 24.410 1.00 12.34 444 ASP A N 1
ATOM 3408 C CA . ASP A 1 252 ? 44.355 43.693 23.182 1.00 11.34 444 ASP A CA 1
ATOM 3409 C C . ASP A 1 252 ? 44.397 42.293 22.574 1.00 10.01 444 ASP A C 1
ATOM 3410 O O . ASP A 1 252 ? 43.407 41.799 22.038 1.00 10.72 444 ASP A O 1
ATOM 3419 N N . ALA A 1 253 ? 45.564 41.669 22.609 1.00 10.84 445 ALA A N 1
ATOM 3420 C CA . ALA A 1 253 ? 45.742 40.314 22.100 1.00 10.69 445 ALA A CA 1
ATOM 3421 C C . ALA A 1 253 ? 44.844 39.344 22.873 1.00 9.54 445 ALA A C 1
ATOM 3422 O O . ALA A 1 253 ? 44.127 38.516 22.303 1.00 10.21 445 ALA A O 1
ATOM 3429 N N . LEU A 1 254 ? 44.811 39.492 24.200 1.00 10.78 446 LEU A N 1
ATOM 3430 C CA . LEU A 1 254 ? 43.975 38.632 25.017 1.00 9.65 446 LEU A CA 1
ATOM 3431 C C . LEU A 1 254 ? 42.490 38.876 24.709 1.00 9.33 446 LEU A C 1
ATOM 3432 O O . LEU A 1 254 ? 41.705 37.939 24.598 1.00 11.81 446 LEU A O 1
ATOM 3448 N N . MET A 1 255 ? 42.118 40.141 24.595 1.00 9.53 447 MET A N 1
ATOM 3449 C CA . MET A 1 255 ? 40.753 40.520 24.289 1.00 10.28 447 MET A CA 1
ATOM 3450 C C . MET A 1 255 ? 40.287 39.870 22.987 1.00 8.37 447 MET A C 1
ATOM 3451 O O . MET A 1 255 ? 39.158 39.329 22.894 1.00 9.67 447 MET A O 1
ATOM 3465 N N . MET A 1 256 ? 41.120 39.930 21.952 1.00 10.51 448 MET A N 1
ATOM 3466 C CA . MET A 1 256 ? 40.712 39.366 20.671 1.00 9.14 448 MET A CA 1
ATOM 3467 C C . MET A 1 256 ? 40.480 37.865 20.732 1.00 10.54 448 MET A C 1
ATOM 3468 O O . MET A 1 256 ? 39.629 37.319 20.038 1.00 10.60 448 MET A O 1
ATOM 3482 N N . CYS A 1 257 ? 41.250 37.193 21.567 1.00 10.04 449 CYS A N 1
ATOM 3483 C CA . CYS A 1 257 ? 41.076 35.770 21.841 1.00 14.55 449 CYS A CA 1
ATOM 3484 C C . CYS A 1 257 ? 39.724 35.376 22.397 1.00 10.71 449 CYS A C 1
ATOM 3485 O O . CYS A 1 257 ? 39.389 34.200 22.410 1.00 12.22 449 CYS A O 1
ATOM 3493 N N . MET A 1 258 ? 38.980 36.345 22.926 1.00 10.18 450 MET A N 1
ATOM 3494 C CA . MET A 1 258 ? 37.661 36.086 23.458 1.00 11.77 450 MET A CA 1
ATOM 3495 C C . MET A 1 258 ? 36.674 35.760 22.389 1.00 13.33 450 MET A C 1
ATOM 3496 O O . MET A 1 258 ? 35.645 35.189 22.670 1.00 15.39 450 MET A O 1
ATOM 3510 N N . HIS A 1 259 ? 36.999 36.101 21.137 1.00 13.97 451 HIS A N 1
ATOM 3511 C CA . HIS A 1 259 ? 36.080 35.820 20.064 1.00 16.69 451 HIS A CA 1
ATOM 3512 C C . HIS A 1 259 ? 36.549 34.529 19.440 1.00 19.00 451 HIS A C 1
ATOM 3513 O O . HIS A 1 259 ? 37.668 34.474 18.918 1.00 16.93 451 HIS A O 1
ATOM 3528 N N . CYS A 1 260 ? 35.738 33.478 19.549 1.00 20.72 452 CYS A N 1
ATOM 3529 C CA . CYS A 1 260 ? 36.017 32.242 18.825 1.00 21.02 452 CYS A CA 1
ATOM 3530 C C . CYS A 1 260 ? 35.173 32.207 17.551 1.00 27.85 452 CYS A C 1
ATOM 3531 O O . CYS A 1 260 ? 33.967 31.990 17.603 1.00 29.29 452 CYS A O 1
ATOM 3539 N N . PRO A 1 261 ? 35.815 32.432 16.391 1.00 34.29 453 PRO A N 1
ATOM 3540 C CA . PRO A 1 261 ? 35.163 32.658 15.091 1.00 34.77 453 PRO A CA 1
ATOM 3541 C C . PRO A 1 261 ? 34.085 31.660 14.651 1.00 38.12 453 PRO A C 1
ATOM 3542 O O . PRO A 1 261 ? 33.027 32.100 14.199 1.00 44.10 453 PRO A O 1
ATOM 3553 N N . ALA A 1 262 ? 34.340 30.359 14.746 1.00 41.34 454 ALA A N 1
ATOM 3554 C CA . ALA A 1 262 ? 33.376 29.369 14.255 1.00 58.56 454 ALA A CA 1
ATOM 3555 C C . ALA A 1 262 ? 33.766 27.958 14.684 1.00 74.04 454 ALA A C 1
ATOM 3556 O O . ALA A 1 262 ? 33.232 26.974 14.172 1.00 74.04 454 ALA A O 1
#

Sequence (230 aa):
MAIIKREWLEAATDAHKKLGWKAKGAVVSAHDPSDTGPDAKGYASRHGSVVKRIAEGLLMDINEGADWATSLAIEDGADHYLWDGDGVGAGLRRRQTTEAFSGKKITATMFKGSESPFDEDAPYQAVRTIGDVFRNKRAQFYYALADRLYLTYRAVVHGEYADPDDMLSFDKEAIGEKMLEKLFAELTQIQRKFNNNGKLELMTAVEMKQKLGIPSPNLADALMMCMHCPA

Foldseek 3Di:
DALADLLLLVLQACLCVLVPHDQADFKEKEKECFAAFQAKIWMWIDRQQETQAIDIDHRDGSLVRLLVRLVVCVVRVGQEYEYELQHPNVPCPVVNCVSQPPHNYYYYYDYFQAQDDQQCPCDPCCHGNNLAAVGNVQVLLVLQSQQSVVSSCCRPVVDDDDSNSHHHYHCVRHDPVSSVLLSVLSRLWAWDDDPSNYTDTDAQVCCCPVVNDHRNNSNSRVSVRSDDPD

Nearest PDB structures (foldseek):
  5c10-assembly1_A  TM=9.933E-01  e=8.107E-48  Lederbergvirus Sf6
  5c2f-assembly1_A  TM=9.922E-01  e=1.031E-47  Lederbergvirus Sf6
  5c2d-assembly1_A  TM=9.945E-01  e=5.549E-47  Lederbergvirus Sf6
  5c15-assembly1_A  TM=9.978E-01  e=5.784E-46  Lederbergvirus Sf6
  4iei-assembly1_A  TM=9.931E-01  e=1.812E-45  Lederbergvirus Sf6

Radius of gyration: 16.72 Å; Cα contacts (8 Å, |Δi|>4): 469; chains: 1; bounding box: 48×40×45 Å

B-factor: mean 25.53, std 14.34, range [8.37, 93.2]

Secondary structure (DSSP, 8-state):
-BSS-HHHHHHHBTHHHHHT----S-EEEEEE--SSSSS-EEEEEEETTEEEEEEEE-S--HHHHHHHHHHHHHHTT-SEEEEE-SSTTTT-HHHHHHHTTTS--EEEEE-TTSPPTTTTSBP----BHHHHBSSHHHHHHHHHHHHHHHHHHHHHH-----GGG--EE-HHHH-HHHHHHHHHHHTT-BB---TTS-B-B--HHHHHHHH-PPP-HHHHHHHHTT----

Solvent-accessible surface area: 11116 Å² total; per-residue (Å²): 123,45,15,3,114,86,109,40,0,75,6,0,17,31,0,16,118,111,69,67,34,160,24,157,54,36,15,1,0,0,0,1,1,4,51,76,22,84,82,45,1,0,0,0,0,13,62,9,7,7,0,58,67,4,17,55,1,98,173,32,73,35,77,92,0,0,83,52,0,2,56,21,0,62,125,12,48,5,58,23,0,0,0,32,1,59,46,71,0,60,70,7,123,179,42,1,68,95,32,8,77,90,102,195,24,65,30,37,35,8,68,9,77,71,62,9,100,82,71,123,26,103,78,149,117,197,161,35,28,9,78,21,17,121,20,30,35,0,17,14,0,34,32,0,6,76,42,0,97,65,0,38,59,8,39,81,87,68,80,191,9,63,36,94,75,4,0,0,0,28,71,152,58,14,29,112,149,29,6,77,71,0,5,50,34,0,40,67,0,37,110,59,184,29,147,109,70,63,36,19,4,8,60,12,86,54,1,88,149,157,83,62,13,97,15,0,12,7,0,11,0,0,4,2,0,12,19,58,31,124

Organism: Shigella phage Sf6 (NCBI:txid10761)

CATH classification: 3.30.420.240

InterPro domains:
  IPR006437 Bacteriophage terminase, large subunit [TIGR01547] (15-431)
  IPR027417 P-loop containing nucleoside triphosphate hydrolase [G3DSA:3.40.50.300] (3-210)
  IPR035412 Phage terminase large subunit, N-terminal [PF04466] (15-206)
  IPR052380 Viral DNA packaging terminase large subunit [PTHR39184] (5-238)